Protein AF-A0A9E2G7R5-F1 (afdb_monomer)

Secondary structure (DSSP, 8-state):
--------------------EEETTEEE-HHHHHHHHHHHHHHHHHHHHHTS-HHHHHHHHHHHHHHHHHHHHHHHHHHHHHHHHHHHS------HHHHHHHHHHHHHHTTPPPHHHHHHHHHHHHHHHHHHHHHHHHHHHHHHHTSSTTSSPP--HHHHHHHHHHH----HHHHHHHHTHHHHHHHHHHHHHHHHTS-------------PPP----TTTHHHHHHHHHHS---

Radius of gyration: 55.34 Å; Cα contacts (8 Å, |Δi|>4): 81; chains: 1; bounding box: 178×55×115 Å

Solvent-accessible su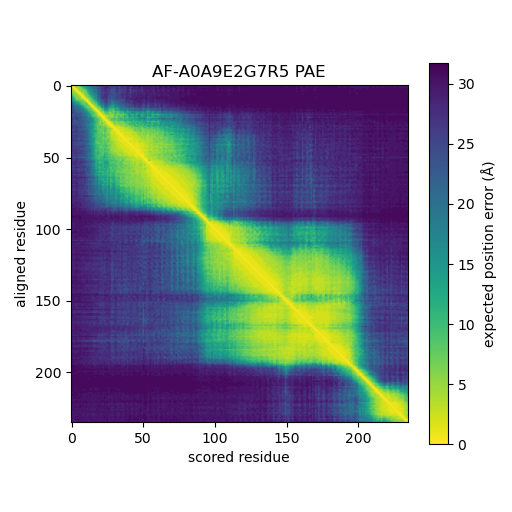rface area (backbone atoms only — not comparable to full-atom values): 14203 Å² total; per-residue (Å²): 135,84,88,77,92,80,89,78,84,80,84,79,88,70,78,68,75,72,72,59,49,69,65,87,93,49,74,35,46,66,69,57,47,51,53,50,51,52,52,51,52,50,50,52,51,50,23,61,76,66,75,43,56,72,86,52,45,64,62,52,48,52,52,49,53,50,52,50,51,57,49,53,52,50,51,49,54,50,50,54,52,49,52,48,53,63,70,68,48,71,96,65,84,65,53,72,67,57,50,51,51,52,50,53,56,50,38,47,75,74,68,46,81,49,71,66,57,51,53,50,50,51,48,52,49,52,52,52,52,49,53,52,49,53,52,49,52,52,38,54,50,46,27,67,76,30,62,30,86,90,66,48,73,62,49,50,58,71,63,36,55,50,46,18,66,76,72,66,46,90,46,69,70,57,31,44,48,65,76,39,39,74,58,50,48,52,44,50,50,51,52,49,52,57,55,64,67,61,58,75,82,64,70,78,80,69,88,60,91,70,69,80,74,81,79,78,83,41,89,87,49,45,64,61,55,50,52,49,65,70,69,52,79,85,126

Foldseek 3Di:
DDDDDDDDDDDDPPPPPQQFDDDDPDTHRPVVVVVVVVVVVVQVVVCVVVVHHPVCPVVVVVVVVVVVVVVVVVVVVVVVVVVCVVVPPPPPDPDPVNVVVVVCVVCVVVVHQDPVNVVVVVVVVVVVVVLVVVLLVVLVVQQVVQVCPLVADHRDSVVLVVQCVVVVPPDSVVSVCVVCVVSRVVSVVVVVVVVVVPDPPPPPPPPDPDDPDPPPDDPVCPVVVVVCVVPDDDD

Mean predicted aligned error: 20.76 Å

Structure (mmCIF, N/CA/C/O backbone):
data_AF-A0A9E2G7R5-F1
#
_entry.id   AF-A0A9E2G7R5-F1
#
loop_
_atom_site.group_PDB
_atom_site.id
_atom_site.type_symbol
_atom_site.label_atom_id
_atom_site.label_alt_id
_atom_site.label_comp_id
_atom_site.label_asym_id
_atom_site.label_entity_id
_atom_site.label_seq_id
_atom_site.pdbx_PDB_ins_code
_atom_site.Cartn_x
_atom_site.Cartn_y
_atom_site.Cartn_z
_atom_site.occupancy
_atom_site.B_iso_or_equiv
_atom_site.auth_seq_id
_atom_site.auth_comp_id
_atom_site.auth_asym_id
_atom_site.auth_atom_id
_atom_site.pdbx_PDB_model_num
ATOM 1 N N . MET A 1 1 ? -107.169 24.111 44.464 1.00 43.56 1 MET A N 1
ATOM 2 C CA . MET A 1 1 ? -105.716 24.139 44.197 1.00 43.56 1 MET A CA 1
ATOM 3 C C . MET A 1 1 ? -105.364 22.760 43.692 1.00 43.56 1 MET A C 1
ATOM 5 O O . MET A 1 1 ? -105.825 21.793 44.272 1.00 43.56 1 MET A O 1
ATOM 9 N N . THR A 1 2 ? -104.762 22.735 42.517 1.00 39.78 2 THR A N 1
ATOM 10 C CA . THR A 1 2 ? -104.920 21.764 41.428 1.00 39.78 2 THR A CA 1
ATOM 11 C C . THR A 1 2 ? -104.176 20.444 41.619 1.00 39.78 2 THR A C 1
ATOM 13 O O . THR A 1 2 ? -102.952 20.444 41.713 1.00 39.78 2 THR A O 1
ATOM 16 N N . ASP A 1 3 ? -104.934 19.346 41.557 1.00 51.47 3 ASP A N 1
ATOM 17 C CA . ASP A 1 3 ? -104.501 18.061 41.001 1.00 51.47 3 ASP A CA 1
ATOM 18 C C . ASP A 1 3 ? -104.162 18.241 39.511 1.00 51.47 3 ASP A C 1
ATOM 20 O O . ASP A 1 3 ? -104.968 18.803 38.765 1.00 51.47 3 ASP A O 1
ATOM 24 N N . PHE A 1 4 ? -102.989 17.778 39.070 1.00 52.94 4 PHE A N 1
ATOM 25 C CA . PHE A 1 4 ? -102.642 17.671 37.647 1.00 52.94 4 PHE A CA 1
ATOM 26 C C . PHE A 1 4 ? -101.613 16.551 37.442 1.00 52.94 4 PHE A C 1
ATOM 28 O O . PHE A 1 4 ? -100.403 16.766 37.411 1.00 52.94 4 PHE A O 1
ATOM 35 N N . PHE A 1 5 ? -102.127 15.326 37.380 1.00 59.44 5 PHE A N 1
ATOM 36 C CA . PHE A 1 5 ? -101.463 14.196 36.740 1.00 59.44 5 PHE A CA 1
ATOM 37 C C . PHE A 1 5 ? -101.425 14.439 35.223 1.00 59.44 5 PHE A C 1
ATOM 39 O O . PHE A 1 5 ? -102.484 14.590 34.625 1.00 59.44 5 PHE A O 1
ATOM 46 N N . GLU A 1 6 ? -100.236 14.425 34.624 1.00 48.19 6 GLU A N 1
ATOM 47 C CA . GLU A 1 6 ? -99.976 14.118 33.203 1.00 48.19 6 GLU A CA 1
ATOM 48 C C . GLU A 1 6 ? -98.465 13.834 33.095 1.00 48.19 6 GLU A C 1
ATOM 50 O O . GLU A 1 6 ? -97.631 14.724 33.228 1.00 48.19 6 GLU A O 1
ATOM 55 N N . ASP A 1 7 ? -98.057 12.583 33.290 1.00 50.22 7 ASP A N 1
ATOM 56 C CA . ASP A 1 7 ? -97.838 11.591 32.230 1.00 50.22 7 ASP A CA 1
ATOM 57 C C . ASP A 1 7 ? -96.629 11.914 31.333 1.00 50.22 7 ASP A C 1
ATOM 59 O O . ASP A 1 7 ? -96.692 12.756 30.437 1.00 50.22 7 ASP A O 1
ATOM 63 N N . LYS A 1 8 ? -95.514 11.223 31.609 1.00 41.34 8 LYS A N 1
ATOM 64 C CA . LYS A 1 8 ? -94.565 10.720 30.605 1.00 41.34 8 LYS A CA 1
ATOM 65 C C . LYS A 1 8 ? -93.472 9.884 31.269 1.00 41.34 8 LYS A C 1
ATOM 67 O O . LYS A 1 8 ? -92.396 10.369 31.607 1.00 41.34 8 LYS A O 1
ATOM 72 N N . THR A 1 9 ? -93.732 8.590 31.385 1.00 50.72 9 THR A N 1
ATOM 73 C CA . THR A 1 9 ? -92.718 7.610 30.977 1.00 50.72 9 THR A CA 1
ATOM 74 C C . THR A 1 9 ? -92.644 7.611 29.449 1.00 50.72 9 THR A C 1
ATOM 76 O O . THR A 1 9 ? -93.678 7.636 28.782 1.00 50.72 9 THR A O 1
ATOM 79 N N . PRO A 1 10 ? -91.432 7.635 28.892 1.00 44.09 10 PRO A N 1
ATOM 80 C CA . PRO A 1 10 ? -91.019 6.537 28.025 1.00 44.09 10 PRO A CA 1
ATOM 81 C C . PRO A 1 10 ? -89.669 6.015 28.536 1.00 44.09 10 PRO A C 1
ATOM 83 O O . PRO A 1 10 ? -88.762 6.784 28.829 1.00 44.09 10 PRO A O 1
ATOM 86 N N . GLU A 1 11 ? -89.625 4.755 28.950 1.00 40.47 11 GLU A N 1
ATOM 87 C CA . GLU A 1 11 ? -89.215 3.624 28.105 1.00 40.47 11 GLU A CA 1
ATOM 88 C C . GLU A 1 11 ? -87.693 3.482 28.004 1.00 40.47 11 GLU A C 1
ATOM 90 O O . GLU A 1 11 ? -86.970 4.413 27.670 1.00 40.47 11 GLU A O 1
ATOM 95 N N . SER A 1 12 ? -87.276 2.235 28.220 1.00 38.41 12 SER A N 1
ATOM 96 C CA . SER A 1 12 ? -85.991 1.655 27.843 1.00 38.41 12 SER A CA 1
ATOM 97 C C . SER A 1 12 ? -84.778 2.023 28.701 1.00 38.41 12 SER A C 1
ATOM 99 O O . SER A 1 12 ? -83.816 2.645 28.257 1.00 38.41 12 SER A O 1
ATOM 101 N N . THR A 1 13 ? -84.770 1.507 29.932 1.00 35.88 13 THR A N 1
ATOM 102 C CA . THR A 1 13 ? -83.533 0.948 30.491 1.00 35.88 13 THR A CA 1
ATOM 103 C C . THR A 1 13 ? -83.383 -0.451 29.893 1.00 35.88 13 THR A C 1
ATOM 105 O O . THR A 1 13 ? -83.675 -1.455 30.537 1.00 35.88 13 THR A O 1
ATOM 108 N N . GLU A 1 14 ? -83.027 -0.526 28.612 1.00 39.31 14 GLU A N 1
ATOM 109 C CA . GLU A 1 14 ? -82.384 -1.726 28.092 1.00 39.31 14 GLU A CA 1
ATOM 110 C C . GLU A 1 14 ? -81.065 -1.856 28.862 1.00 39.31 14 GLU A C 1
ATOM 112 O O . GLU A 1 14 ? -80.077 -1.177 28.579 1.00 39.31 14 GLU A O 1
ATOM 117 N N . GLU A 1 15 ? -81.069 -2.701 29.895 1.00 43.53 15 GLU A N 1
ATOM 118 C CA . GLU A 1 15 ? -79.893 -3.491 30.235 1.00 43.53 15 GLU A CA 1
ATOM 119 C C . GLU A 1 15 ? -79.523 -4.223 28.946 1.00 43.53 15 GLU A C 1
ATOM 121 O O . GLU A 1 15 ? -80.050 -5.290 28.639 1.00 43.53 15 GLU A O 1
ATOM 126 N N . ALA A 1 16 ? -78.703 -3.573 28.122 1.00 43.00 16 ALA A N 1
ATOM 127 C CA . ALA A 1 16 ? -78.054 -4.218 27.008 1.00 43.00 16 ALA A CA 1
ATOM 128 C C . ALA A 1 16 ? -77.231 -5.339 27.636 1.00 43.00 16 ALA A C 1
ATOM 130 O O . ALA A 1 16 ? -76.183 -5.080 28.231 1.00 43.00 16 ALA A O 1
ATOM 131 N N . GLU A 1 17 ? -77.761 -6.563 27.582 1.00 50.16 17 GLU A N 1
ATOM 132 C CA . GLU A 1 17 ? -76.986 -7.777 27.767 1.00 50.16 17 GLU A CA 1
ATOM 133 C C . GLU A 1 17 ? -75.759 -7.597 26.892 1.00 50.16 17 GLU A C 1
ATOM 135 O O . GLU A 1 17 ? -75.843 -7.553 25.664 1.00 50.16 17 GLU A O 1
ATOM 140 N N . VAL A 1 18 ? -74.633 -7.329 27.542 1.00 53.91 18 VAL A N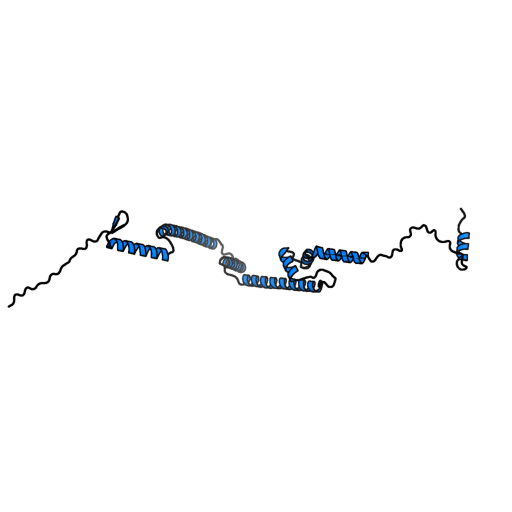 1
ATOM 141 C CA . VAL A 1 18 ? -73.412 -7.029 26.831 1.00 53.91 18 VAL A CA 1
ATOM 142 C C . VAL A 1 18 ? -73.006 -8.350 26.189 1.00 53.91 18 VAL A C 1
ATOM 144 O O . VAL A 1 18 ? -72.525 -9.251 26.871 1.00 53.91 18 VAL A O 1
ATOM 147 N N . GLU A 1 19 ? -73.337 -8.513 24.905 1.00 56.16 19 GLU A N 1
ATOM 148 C CA . GLU A 1 19 ? -73.131 -9.760 24.177 1.00 56.16 19 GLU A CA 1
ATOM 149 C C . GLU A 1 19 ? -71.652 -10.136 24.275 1.00 56.16 19 GLU A C 1
ATOM 151 O O . GLU A 1 19 ? -70.777 -9.472 23.714 1.00 56.16 19 GLU A O 1
ATOM 156 N N . LYS A 1 20 ? -71.373 -11.192 25.044 1.00 58.81 20 LYS A N 1
ATOM 157 C CA . LYS A 1 20 ? -70.025 -11.712 25.240 1.00 58.81 20 LYS A CA 1
ATOM 158 C C . LYS A 1 20 ? -69.473 -12.158 23.903 1.00 58.81 20 LYS A C 1
ATOM 160 O O . LYS A 1 20 ? -70.010 -13.052 23.246 1.00 58.81 20 LYS A O 1
ATOM 165 N N . ILE A 1 21 ? -68.381 -11.529 23.496 1.00 64.44 21 ILE A N 1
ATOM 166 C CA . ILE A 1 21 ? -67.755 -11.803 22.212 1.00 64.44 21 ILE A CA 1
ATOM 167 C C . ILE A 1 21 ? -66.777 -12.952 22.435 1.00 64.44 21 ILE A C 1
ATOM 169 O O . ILE A 1 21 ? -65.807 -12.837 23.185 1.00 64.44 21 ILE A O 1
ATOM 173 N N . LYS A 1 22 ? -67.039 -14.086 21.785 1.00 68.88 22 LYS A N 1
ATOM 174 C CA . LYS A 1 22 ? -66.205 -15.283 21.904 1.00 68.88 22 LYS A CA 1
ATOM 175 C C . LYS A 1 22 ? -65.024 -15.198 20.941 1.00 68.88 22 LYS A C 1
ATOM 177 O O . LYS A 1 22 ? -65.211 -15.235 19.724 1.00 68.88 22 LYS A O 1
ATOM 182 N N . ILE A 1 23 ? -63.808 -15.087 21.475 1.00 61.44 23 ILE A N 1
ATOM 183 C CA . ILE A 1 23 ? -62.569 -15.114 20.686 1.00 61.44 23 ILE A CA 1
ATOM 184 C C . ILE A 1 23 ? -61.762 -16.339 21.113 1.00 61.44 23 ILE A C 1
ATOM 186 O O . ILE A 1 23 ? -61.097 -16.336 22.144 1.00 61.44 23 ILE A O 1
ATOM 190 N N . GLY A 1 24 ? -61.815 -17.401 20.305 1.00 73.62 24 GLY A N 1
ATOM 191 C CA . GLY A 1 24 ? -61.191 -18.685 20.638 1.00 73.62 24 GLY A CA 1
ATOM 192 C C . GLY A 1 24 ? -62.054 -19.509 21.599 1.00 73.62 24 GLY A C 1
ATOM 193 O O . GLY A 1 24 ? -63.211 -19.788 21.287 1.00 73.62 24 GLY A O 1
ATOM 194 N N . GLU A 1 25 ? -61.491 -19.916 22.741 1.00 70.94 25 GLU A N 1
ATOM 195 C CA . GLU A 1 25 ? -62.192 -20.697 23.780 1.00 70.94 25 GLU A CA 1
ATOM 196 C C . GLU A 1 25 ? -62.746 -19.835 24.931 1.00 70.94 25 GLU A C 1
ATOM 198 O O . GLU A 1 25 ? -63.604 -20.306 25.677 1.00 70.94 25 GLU A O 1
ATOM 203 N N . GLU A 1 26 ? -62.320 -18.573 25.046 1.00 68.50 26 GLU A N 1
ATOM 204 C CA . GLU A 1 26 ? -62.713 -17.662 26.127 1.00 68.50 26 GLU A CA 1
ATOM 205 C C . GLU A 1 26 ? -63.753 -16.628 25.655 1.00 68.50 26 GLU A C 1
ATOM 207 O O . GLU A 1 26 ? -63.736 -16.141 24.518 1.00 68.50 26 GLU A O 1
ATOM 212 N N . GLU A 1 27 ? -64.704 -16.330 26.540 1.00 74.25 27 GLU A N 1
ATOM 213 C CA . GLU A 1 27 ? -65.770 -15.347 26.335 1.00 74.25 27 GLU A CA 1
ATOM 214 C C . GLU A 1 27 ? -65.377 -14.053 27.046 1.00 74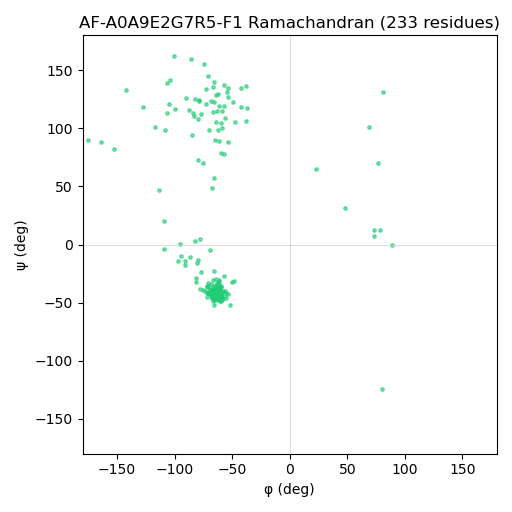.25 27 GLU A C 1
ATOM 216 O O . GLU A 1 27 ? -65.235 -14.049 28.267 1.00 74.25 27 GLU A O 1
ATOM 221 N N . PHE A 1 28 ? -65.192 -12.973 26.282 1.00 73.75 28 PHE A N 1
ATOM 222 C CA . PHE A 1 28 ? -64.793 -11.671 26.815 1.00 73.75 28 PHE A CA 1
ATOM 223 C C . PHE A 1 28 ? -65.963 -10.696 26.787 1.00 73.75 28 PHE A C 1
ATOM 225 O O . PHE A 1 28 ? -66.687 -10.606 25.787 1.00 73.75 28 PHE A O 1
ATOM 232 N N . ASP A 1 29 ? -66.093 -9.906 27.850 1.00 82.00 29 ASP A N 1
ATOM 233 C CA . ASP A 1 29 ? -66.946 -8.725 27.809 1.00 82.00 29 ASP A CA 1
ATOM 234 C C . ASP A 1 29 ? -66.289 -7.644 26.914 1.00 82.00 29 ASP A C 1
ATOM 236 O O . ASP A 1 29 ? -65.062 -7.497 26.898 1.00 82.00 29 ASP A O 1
ATOM 240 N N . PRO A 1 30 ? -67.062 -6.848 26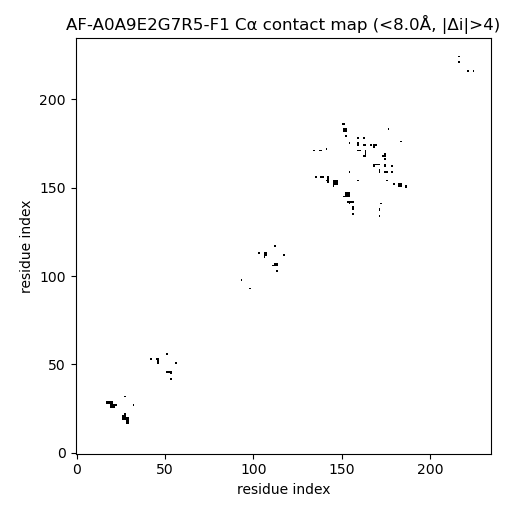.157 1.00 76.50 30 PRO A N 1
ATOM 241 C CA . PRO A 1 30 ? -66.568 -5.754 25.315 1.00 76.50 30 PRO A CA 1
ATOM 242 C C . PRO A 1 30 ? -65.628 -4.763 26.010 1.00 76.50 30 PRO A C 1
ATOM 244 O O . PRO A 1 30 ? -64.705 -4.249 25.371 1.00 76.50 30 PRO A O 1
ATOM 247 N N . GLU A 1 31 ? -65.806 -4.517 27.311 1.00 74.56 31 GLU A N 1
ATOM 248 C CA . GLU A 1 31 ? -64.873 -3.697 28.090 1.00 74.56 31 GLU A CA 1
ATOM 249 C C . GLU A 1 31 ? -63.508 -4.382 28.255 1.00 74.56 31 GLU A C 1
ATOM 251 O O . GLU A 1 31 ? -62.471 -3.760 28.002 1.00 74.56 31 GLU A O 1
ATOM 256 N N . GLU A 1 32 ? -63.482 -5.675 28.581 1.00 74.75 32 GLU A N 1
ATOM 257 C CA . GLU A 1 32 ? -62.247 -6.462 28.683 1.00 74.75 32 GLU A CA 1
ATOM 258 C C . GLU A 1 32 ? -61.551 -6.580 27.324 1.00 74.75 32 GLU A C 1
ATOM 260 O O . GLU A 1 32 ? -60.329 -6.420 27.224 1.00 74.75 32 GLU A O 1
ATOM 265 N N . LEU A 1 33 ? -62.335 -6.751 26.258 1.00 76.75 33 LEU A N 1
ATOM 266 C CA . LEU A 1 33 ? -61.842 -6.793 24.888 1.00 76.75 33 LEU A CA 1
ATOM 267 C C . LEU A 1 33 ? -61.160 -5.478 24.492 1.00 76.75 33 LEU A C 1
ATOM 269 O O . LEU A 1 33 ? -60.065 -5.477 23.922 1.00 76.75 33 LEU A O 1
ATOM 273 N N . SER A 1 34 ? -61.775 -4.344 24.837 1.00 78.88 34 SER A N 1
ATOM 274 C CA . SER A 1 34 ? -61.201 -3.019 24.592 1.00 78.88 34 SER A CA 1
ATOM 275 C C . SER A 1 34 ? -59.872 -2.831 25.338 1.00 78.88 34 SER A C 1
ATOM 277 O O . SER A 1 34 ? -58.901 -2.328 24.762 1.00 78.88 34 SER A O 1
ATOM 279 N N . GLY A 1 35 ? -59.785 -3.330 26.576 1.00 80.88 35 GLY A N 1
ATOM 280 C CA . GLY A 1 35 ? -58.571 -3.315 27.387 1.00 80.88 35 GLY A CA 1
ATOM 281 C C . GLY A 1 35 ? -57.450 -4.179 26.805 1.00 80.88 35 GLY A C 1
ATOM 282 O O . GLY A 1 35 ? -56.291 -3.756 26.784 1.00 80.88 35 GLY A O 1
ATOM 283 N N . ILE A 1 36 ? -57.776 -5.363 26.283 1.00 82.88 36 ILE A N 1
ATOM 284 C CA . ILE A 1 36 ? -56.816 -6.259 25.622 1.00 82.88 36 ILE A CA 1
ATOM 285 C C . ILE A 1 36 ? -56.305 -5.634 24.320 1.00 82.88 36 ILE A C 1
ATOM 287 O O . ILE A 1 36 ? -55.096 -5.614 24.079 1.00 82.88 36 ILE A O 1
ATOM 291 N N . ILE A 1 37 ? -57.192 -5.052 23.509 1.00 81.50 37 ILE A N 1
ATOM 292 C CA . ILE A 1 37 ? -56.813 -4.373 22.263 1.00 81.50 37 ILE A CA 1
ATOM 293 C C . ILE A 1 37 ? -55.913 -3.166 22.555 1.00 81.50 37 ILE A C 1
ATOM 295 O O . ILE A 1 37 ? -54.908 -2.973 21.867 1.00 81.50 37 ILE A O 1
ATOM 299 N N . ALA A 1 38 ? -56.221 -2.372 23.585 1.00 83.62 38 ALA A N 1
ATOM 300 C CA . ALA A 1 38 ? -55.389 -1.241 23.994 1.00 83.62 38 ALA A CA 1
ATOM 301 C C . ALA A 1 38 ? -53.980 -1.689 24.423 1.00 83.62 38 ALA A C 1
ATOM 303 O O . ALA A 1 38 ? -52.985 -1.121 23.966 1.00 83.62 38 ALA A O 1
ATOM 304 N N . LYS A 1 39 ? -53.878 -2.756 25.229 1.00 85.38 39 LYS A N 1
ATOM 305 C CA . LYS A 1 39 ? -52.589 -3.343 25.638 1.00 85.38 39 LYS A CA 1
ATOM 306 C C . LYS A 1 39 ? -51.818 -3.937 24.455 1.00 85.38 39 LYS A C 1
ATOM 308 O O . LYS A 1 39 ? -50.607 -3.754 24.377 1.00 85.38 39 LYS A O 1
ATOM 313 N N . GLY A 1 40 ? -52.503 -4.583 23.511 1.00 85.31 40 GLY A N 1
ATOM 314 C CA . GLY A 1 40 ? -51.897 -5.121 22.290 1.00 85.31 40 GLY A CA 1
ATOM 315 C C . GLY A 1 40 ? -51.357 -4.032 21.358 1.00 85.31 40 GLY A C 1
ATOM 316 O O . GLY A 1 40 ? -50.256 -4.164 20.825 1.00 85.31 40 GLY A O 1
ATOM 317 N N . ARG A 1 41 ? -52.081 -2.912 21.206 1.00 85.25 41 ARG A N 1
ATOM 318 C CA . ARG A 1 41 ? -51.593 -1.735 20.464 1.00 85.25 41 ARG A CA 1
ATOM 319 C C . ARG A 1 41 ? -50.366 -1.124 21.130 1.00 85.25 41 ARG A C 1
ATOM 321 O O . ARG A 1 41 ? -49.383 -0.864 20.446 1.00 85.25 41 ARG A O 1
ATOM 328 N N . TRP A 1 42 ? -50.399 -0.963 22.451 1.00 85.56 42 TRP A N 1
ATOM 329 C CA . TRP A 1 42 ? -49.257 -0.458 23.209 1.00 85.56 42 TRP A CA 1
ATOM 330 C C . TRP A 1 42 ? -48.029 -1.371 23.081 1.00 85.56 42 TRP A C 1
ATOM 332 O O . TRP A 1 42 ? -46.934 -0.883 22.811 1.00 85.56 42 TRP A O 1
ATOM 342 N N . ALA A 1 43 ? -48.207 -2.692 23.188 1.00 82.62 43 ALA A N 1
ATOM 343 C CA . ALA A 1 43 ? -47.126 -3.655 22.993 1.00 82.62 43 ALA A CA 1
ATOM 344 C C . ALA A 1 43 ? -46.516 -3.542 21.584 1.00 82.62 43 ALA A C 1
ATOM 346 O O . ALA A 1 43 ? -45.302 -3.403 21.461 1.00 82.62 43 ALA A O 1
ATOM 347 N N . ASN A 1 44 ? -47.344 -3.487 20.534 1.00 83.00 44 ASN A N 1
ATOM 348 C CA . ASN A 1 44 ? -46.872 -3.300 19.157 1.00 83.00 44 ASN A CA 1
ATOM 349 C C . ASN A 1 44 ? -46.142 -1.964 18.952 1.00 83.00 44 ASN A C 1
ATOM 351 O O . ASN A 1 44 ? -45.127 -1.913 18.255 1.00 83.00 44 ASN A O 1
ATOM 355 N N . GLU A 1 45 ? -46.623 -0.873 19.554 1.00 85.06 45 GLU A N 1
ATOM 356 C CA . GLU A 1 45 ? -45.939 0.422 19.496 1.00 85.06 45 GLU A CA 1
ATOM 357 C C . GLU A 1 45 ? -44.562 0.375 20.166 1.00 85.06 45 GLU A C 1
ATOM 359 O O . GLU A 1 45 ? -43.600 0.930 19.631 1.00 85.06 45 GLU A O 1
ATOM 364 N N . VAL A 1 46 ? -44.449 -0.287 21.320 1.00 84.06 46 VAL A N 1
ATOM 365 C CA . VAL A 1 46 ? -43.178 -0.451 22.039 1.00 84.06 46 VAL A CA 1
ATOM 366 C C . VAL A 1 46 ? -42.216 -1.339 21.248 1.00 84.06 46 VAL A C 1
ATOM 368 O O . VAL A 1 46 ? -41.055 -0.962 21.085 1.00 84.06 46 VAL A O 1
ATOM 371 N N . GLU A 1 47 ? -42.692 -2.455 20.689 1.00 84.56 47 GLU A N 1
ATOM 372 C CA . GLU A 1 47 ? -41.885 -3.334 19.833 1.00 84.56 47 GLU A CA 1
ATOM 373 C C . GLU A 1 47 ? -41.371 -2.605 18.588 1.00 84.56 47 GLU A C 1
ATOM 375 O O . GLU A 1 47 ? -40.203 -2.746 18.224 1.00 84.56 47 GLU A O 1
ATOM 380 N N . THR A 1 48 ? -42.214 -1.774 17.967 1.00 84.25 48 THR A N 1
ATOM 381 C CA . THR A 1 48 ? -41.842 -0.986 16.784 1.00 84.25 48 THR A CA 1
ATOM 382 C C . THR A 1 48 ? -40.816 0.092 17.137 1.00 84.25 48 THR A C 1
ATOM 384 O O . THR A 1 48 ? -39.828 0.258 16.425 1.00 84.25 48 THR A O 1
ATOM 387 N N . LYS A 1 49 ? -41.001 0.806 18.257 1.00 88.06 49 LYS A N 1
ATOM 388 C CA . LYS A 1 49 ? -40.067 1.852 18.713 1.00 88.06 49 LYS A CA 1
ATOM 389 C C . LYS A 1 49 ? -38.707 1.289 19.124 1.00 88.06 49 LYS A C 1
ATOM 391 O O . LYS A 1 49 ? -37.693 1.927 18.862 1.00 88.06 49 LYS A O 1
ATOM 396 N N . GLN A 1 50 ? -38.676 0.123 19.770 1.00 80.94 50 GLN A N 1
ATOM 397 C CA . GLN A 1 50 ? -37.434 -0.509 20.237 1.00 80.94 50 GLN A CA 1
ATOM 398 C C . GLN A 1 50 ? -36.857 -1.542 19.261 1.00 80.94 50 GLN A C 1
ATOM 400 O O . GLN A 1 50 ? -35.823 -2.149 19.547 1.00 80.94 50 GLN A O 1
ATOM 405 N N . ASN A 1 51 ? -37.513 -1.752 18.116 1.00 85.00 51 ASN A N 1
ATOM 406 C CA . ASN A 1 51 ? -37.139 -2.719 17.084 1.00 85.00 51 ASN A CA 1
ATOM 407 C C . ASN A 1 51 ? -36.827 -4.127 17.642 1.00 85.00 51 ASN A C 1
ATOM 409 O O . ASN A 1 51 ? -35.966 -4.845 17.134 1.00 85.00 51 ASN A O 1
ATOM 413 N N . THR A 1 52 ? -37.492 -4.506 18.735 1.00 83.88 52 THR A N 1
ATOM 414 C CA . THR A 1 52 ? -37.249 -5.749 19.475 1.00 83.88 52 THR A CA 1
ATOM 415 C C . THR A 1 52 ? -38.584 -6.303 19.945 1.00 83.88 52 THR A C 1
ATOM 417 O O . THR A 1 52 ? -39.394 -5.568 20.501 1.00 83.88 52 THR A O 1
ATOM 420 N N . LYS A 1 53 ? -38.812 -7.604 19.734 1.00 85.44 53 LYS A N 1
ATOM 421 C CA . LYS A 1 53 ? -40.024 -8.281 20.220 1.00 85.44 53 LYS A CA 1
ATOM 422 C C . LYS A 1 53 ? -40.042 -8.300 21.748 1.00 85.44 53 LYS A C 1
ATOM 424 O O . LYS A 1 53 ? -39.009 -8.588 22.352 1.00 85.44 53 LYS A O 1
ATOM 429 N N . LEU A 1 54 ? -41.201 -8.079 22.359 1.00 82.62 54 LEU A N 1
ATOM 430 C CA . LEU A 1 54 ? -41.368 -7.988 23.810 1.00 82.62 54 LEU A CA 1
ATOM 431 C C . LEU A 1 54 ? -40.938 -9.289 24.508 1.00 82.62 54 LEU A C 1
ATOM 433 O O . LEU A 1 54 ? -40.268 -9.255 25.535 1.00 82.62 54 LEU A O 1
ATOM 437 N N . ASP A 1 55 ? -41.211 -10.433 23.878 1.00 83.94 55 ASP A N 1
ATOM 438 C CA . ASP A 1 55 ? -40.765 -11.765 24.319 1.00 83.94 55 ASP A CA 1
ATOM 439 C C . ASP A 1 55 ? -39.225 -11.906 24.356 1.00 83.94 55 ASP A C 1
ATOM 441 O O . ASP A 1 55 ? -38.648 -12.591 25.198 1.00 83.94 55 ASP A O 1
ATOM 445 N N . LYS A 1 56 ? -38.515 -11.182 23.483 1.00 85.88 56 LYS A N 1
ATOM 446 C CA . LYS A 1 56 ? -37.044 -11.177 23.432 1.00 85.88 56 LYS A CA 1
ATOM 447 C C . LYS A 1 56 ? -36.406 -10.156 24.374 1.00 85.88 56 LYS A C 1
ATOM 449 O O . LYS A 1 56 ? -35.193 -10.214 24.575 1.00 85.88 56 LYS A O 1
ATOM 454 N N . LEU A 1 57 ? -37.189 -9.255 24.968 1.00 84.25 57 LEU A N 1
ATOM 455 C CA . LEU A 1 57 ? -36.683 -8.173 25.810 1.00 84.25 57 LEU A CA 1
ATOM 456 C C . LEU A 1 57 ? -35.964 -8.708 27.056 1.00 84.25 57 LEU A C 1
ATOM 458 O O . LEU A 1 57 ? -34.850 -8.287 27.349 1.00 84.25 57 LEU A O 1
ATOM 462 N N . MET A 1 58 ? -36.565 -9.669 27.763 1.00 86.00 58 MET A N 1
ATOM 463 C CA . MET A 1 58 ? -36.000 -10.213 29.006 1.00 86.00 58 MET A CA 1
ATOM 464 C C . MET A 1 58 ? -34.699 -11.016 28.786 1.00 86.00 58 MET A C 1
ATOM 466 O O . MET A 1 58 ? -33.731 -10.798 29.527 1.00 86.00 58 MET A O 1
ATOM 470 N N . PRO A 1 59 ? -34.600 -11.896 27.767 1.00 89.19 59 PRO A N 1
ATOM 471 C CA . PRO A 1 59 ? -33.336 -12.544 27.420 1.00 89.19 59 PRO A CA 1
ATOM 472 C C . PRO A 1 59 ? -32.234 -11.563 27.005 1.00 89.19 59 PRO A C 1
ATOM 474 O O . PRO A 1 59 ? -31.091 -11.710 27.440 1.00 89.19 59 PRO A O 1
ATOM 477 N N . GLU A 1 60 ? -32.549 -10.561 26.180 1.00 84.38 60 GLU A N 1
ATOM 478 C CA . GLU A 1 60 ? -31.561 -9.571 25.731 1.00 84.38 60 GLU A CA 1
ATOM 479 C C . GLU A 1 60 ? -31.115 -8.648 26.870 1.00 84.38 60 GLU A C 1
ATOM 481 O O . GLU A 1 60 ? -29.920 -8.387 27.003 1.00 84.38 60 GLU A O 1
ATOM 486 N N . TYR A 1 61 ? -32.032 -8.244 27.754 1.00 87.81 61 TYR A N 1
ATOM 487 C CA . TYR A 1 61 ? -31.699 -7.502 28.969 1.00 87.81 61 TYR A CA 1
ATOM 488 C C . TYR A 1 61 ? -30.719 -8.289 29.844 1.00 87.81 61 TYR A C 1
ATOM 490 O O . TYR A 1 61 ? -29.677 -7.770 30.228 1.00 87.81 61 TYR A O 1
ATOM 498 N N . THR A 1 62 ? -30.988 -9.578 30.067 1.00 89.62 62 THR A N 1
ATOM 499 C CA . THR A 1 62 ? -30.107 -10.451 30.858 1.00 89.62 62 THR A CA 1
ATOM 500 C C . THR A 1 62 ? -28.708 -10.565 30.242 1.00 89.62 62 THR A C 1
ATOM 502 O O . THR A 1 62 ? -27.704 -10.436 30.946 1.00 89.62 62 THR A O 1
ATOM 505 N N . LYS A 1 63 ? -28.613 -10.750 28.915 1.00 91.00 63 LYS A N 1
ATOM 506 C CA . LYS A 1 63 ? -27.325 -10.764 28.197 1.00 91.00 63 LYS A CA 1
ATOM 507 C C . LYS A 1 63 ? -26.596 -9.429 28.312 1.00 91.00 63 LYS A C 1
ATOM 509 O O . LYS A 1 63 ? -25.379 -9.420 28.487 1.00 91.00 63 LYS A O 1
ATOM 514 N N . ALA A 1 64 ? -27.316 -8.315 28.196 1.00 87.50 64 ALA A N 1
ATOM 515 C CA . ALA A 1 64 ? -26.749 -6.980 28.329 1.00 87.50 64 ALA A CA 1
ATOM 516 C C . ALA A 1 64 ? -26.195 -6.759 29.741 1.00 87.50 64 ALA A C 1
ATOM 518 O O . ALA A 1 64 ? -25.051 -6.337 29.872 1.00 87.50 64 ALA A O 1
ATOM 519 N N . THR A 1 65 ? -26.941 -7.130 30.785 1.00 90.69 65 THR A N 1
ATOM 520 C CA . THR A 1 65 ? -26.478 -7.059 32.177 1.00 90.69 65 THR A CA 1
ATOM 521 C C . THR A 1 65 ? -25.237 -7.917 32.412 1.00 90.69 65 THR A C 1
ATOM 523 O O . THR A 1 65 ? -24.309 -7.461 33.074 1.00 90.69 65 THR A O 1
ATOM 526 N N . GLN A 1 66 ? -25.178 -9.133 31.857 1.00 90.19 66 GLN A N 1
ATOM 527 C CA . GLN A 1 66 ? -23.994 -9.985 31.992 1.00 90.19 66 GLN A CA 1
ATOM 528 C C . GLN A 1 66 ? -22.776 -9.372 31.295 1.00 90.19 66 GLN A C 1
ATOM 530 O O . GLN A 1 66 ? -21.718 -9.271 31.903 1.00 90.19 66 GLN A O 1
ATOM 535 N N . ARG A 1 67 ? -22.938 -8.877 30.060 1.00 90.25 67 ARG A N 1
ATOM 536 C CA . ARG A 1 67 ? -21.864 -8.163 29.352 1.00 90.25 67 ARG A CA 1
ATOM 537 C C . ARG A 1 67 ? -21.379 -6.955 30.143 1.00 90.25 67 ARG A C 1
ATOM 539 O O . ARG A 1 67 ? -20.183 -6.705 30.175 1.00 90.25 67 ARG A O 1
ATOM 546 N N . LEU A 1 68 ? -22.296 -6.215 30.765 1.00 89.81 68 LEU A N 1
ATOM 547 C CA . LEU A 1 68 ? -21.973 -5.027 31.550 1.00 89.81 68 LEU A CA 1
ATOM 548 C C . LEU A 1 68 ? -21.121 -5.397 32.772 1.00 89.81 68 LEU A C 1
ATOM 550 O O . LEU A 1 68 ? -20.068 -4.801 32.960 1.00 89.81 68 LEU A O 1
ATOM 554 N N . LYS A 1 69 ? -21.484 -6.462 33.499 1.00 94.06 69 LYS A N 1
ATOM 555 C CA . LYS A 1 69 ? -20.647 -7.016 34.578 1.00 94.06 69 LYS A CA 1
ATOM 556 C C . LYS A 1 69 ? -19.272 -7.468 34.083 1.00 94.06 69 LYS A C 1
ATOM 558 O O . LYS A 1 69 ? -18.269 -7.152 34.712 1.00 94.06 69 LYS A O 1
ATOM 563 N N . ASP A 1 70 ? -19.213 -8.161 32.945 1.00 92.81 70 ASP A N 1
ATOM 564 C CA . ASP A 1 70 ? -17.943 -8.611 32.365 1.00 92.81 70 ASP A CA 1
ATOM 565 C C . ASP A 1 70 ? -17.047 -7.416 31.963 1.00 92.81 70 ASP A C 1
ATOM 567 O O . ASP A 1 70 ? -15.819 -7.503 32.030 1.00 92.81 70 ASP A O 1
ATOM 571 N N . TYR A 1 71 ? -17.638 -6.299 31.519 1.00 91.19 71 TYR A N 1
ATOM 572 C CA . TYR A 1 71 ? -16.909 -5.061 31.223 1.00 91.19 71 TYR A CA 1
ATOM 573 C C . TYR A 1 71 ? -16.427 -4.358 32.493 1.00 91.19 71 TYR A C 1
ATOM 575 O O . TYR A 1 71 ? -15.260 -3.978 32.540 1.00 91.19 71 TYR A O 1
ATOM 583 N N . GLU A 1 72 ? -17.273 -4.243 33.517 1.00 91.69 72 GLU A N 1
ATOM 584 C CA . GLU A 1 72 ? -16.899 -3.671 34.818 1.00 91.69 72 GLU A CA 1
ATOM 585 C C . GLU A 1 72 ? -15.749 -4.458 35.467 1.00 91.69 72 GLU A C 1
ATOM 587 O O . GLU A 1 72 ? -14.799 -3.871 35.985 1.00 91.69 72 GLU A O 1
ATOM 592 N N . GLU A 1 73 ? -15.777 -5.792 35.393 1.00 93.06 73 GLU A N 1
ATOM 593 C CA . GLU A 1 73 ? -14.698 -6.637 35.911 1.00 93.06 73 GLU A CA 1
ATOM 594 C C . GLU A 1 73 ? -13.394 -6.443 35.123 1.00 93.06 73 GLU A C 1
ATOM 596 O O . GLU A 1 73 ? -12.325 -6.292 35.718 1.00 93.06 73 GLU A O 1
ATOM 601 N N . LYS A 1 74 ? -13.465 -6.367 33.786 1.00 88.31 74 LYS A N 1
ATOM 602 C CA . LYS A 1 74 ? -12.292 -6.070 32.944 1.00 88.31 74 LYS A CA 1
ATOM 603 C C . LYS A 1 74 ? -11.702 -4.699 33.242 1.00 88.31 74 LYS A C 1
ATOM 605 O O . LYS A 1 74 ? -10.480 -4.571 33.289 1.00 88.31 74 LYS A O 1
ATOM 610 N N . GLU A 1 75 ? -12.545 -3.690 33.427 1.00 86.62 75 GLU A N 1
ATOM 611 C CA . GLU A 1 75 ? -12.112 -2.336 33.759 1.00 86.62 75 GLU A CA 1
ATOM 612 C C . GLU A 1 75 ? -11.446 -2.300 35.135 1.00 86.62 75 GLU A C 1
ATOM 614 O O . GLU A 1 75 ? -10.362 -1.739 35.278 1.00 86.62 75 GLU A O 1
ATOM 619 N N . LYS A 1 76 ? -12.019 -2.991 36.126 1.00 90.44 76 LYS A N 1
ATOM 620 C CA . LYS A 1 76 ? -11.426 -3.115 37.459 1.00 90.44 76 LYS A CA 1
ATOM 621 C C . LYS A 1 76 ? -10.056 -3.794 37.418 1.00 90.44 76 LYS A C 1
ATOM 623 O O . LYS A 1 76 ? -9.099 -3.247 37.956 1.00 90.44 76 LYS A O 1
ATOM 628 N N . VAL A 1 77 ? -9.929 -4.932 36.732 1.00 89.69 77 VAL A N 1
ATOM 629 C CA . VAL A 1 77 ? -8.641 -5.632 36.573 1.00 89.69 77 VAL A CA 1
ATOM 630 C C . VAL A 1 77 ? -7.621 -4.756 35.842 1.00 89.69 77 VAL A C 1
ATOM 632 O O . VAL A 1 77 ? -6.439 -4.754 36.187 1.00 89.69 77 VAL A O 1
ATOM 635 N N . TRP A 1 78 ? -8.056 -3.995 34.837 1.00 78.50 78 TRP A N 1
ATOM 636 C CA . TRP A 1 78 ? -7.183 -3.087 34.097 1.00 78.50 78 TRP A CA 1
ATOM 637 C C . TRP A 1 78 ? -6.710 -1.905 34.953 1.00 78.50 78 TRP A C 1
ATOM 639 O O . TRP A 1 78 ? -5.520 -1.588 34.928 1.00 78.50 78 TRP A O 1
ATOM 649 N N . ASN A 1 79 ? -7.601 -1.308 35.748 1.00 82.12 79 ASN A N 1
ATOM 650 C CA . ASN A 1 79 ? -7.275 -0.236 36.690 1.00 82.12 79 ASN A CA 1
ATOM 651 C C . ASN A 1 79 ? -6.337 -0.732 37.798 1.00 82.12 79 ASN A C 1
ATOM 653 O O . ASN A 1 79 ? -5.316 -0.105 38.056 1.00 82.12 79 ASN A O 1
ATOM 657 N N . GLU A 1 80 ? -6.594 -1.905 38.377 1.00 85.94 80 GLU A N 1
ATOM 658 C CA . GLU A 1 80 ? -5.692 -2.514 39.363 1.00 85.94 80 GLU A CA 1
ATOM 659 C C . GLU A 1 80 ? -4.316 -2.843 38.756 1.00 85.94 80 GLU A C 1
ATOM 661 O O . GLU A 1 80 ? -3.285 -2.696 39.413 1.00 85.94 80 GLU A O 1
ATOM 666 N N . ALA A 1 81 ? -4.262 -3.260 37.486 1.00 80.31 81 ALA A N 1
ATOM 667 C CA . ALA A 1 81 ? -3.003 -3.486 36.779 1.00 80.31 81 ALA A CA 1
ATOM 668 C C . ALA A 1 81 ? -2.258 -2.178 36.456 1.00 80.31 81 ALA A C 1
ATOM 670 O O . ALA A 1 81 ? -1.027 -2.170 36.445 1.00 80.31 81 ALA A O 1
ATOM 671 N N . GLN A 1 82 ? -2.976 -1.084 36.184 1.00 75.81 82 GLN A N 1
ATOM 672 C CA . GLN A 1 82 ? -2.411 0.260 36.035 1.00 75.81 82 GLN A CA 1
ATOM 673 C C . GLN A 1 82 ? -1.833 0.752 37.362 1.00 75.81 82 GLN A C 1
ATOM 675 O O . GLN A 1 82 ? -0.660 1.105 37.413 1.00 75.81 82 GLN A O 1
ATOM 680 N N . GLU A 1 83 ? -2.608 0.698 38.445 1.00 75.69 83 GLU A N 1
ATOM 681 C CA . GLU A 1 83 ? -2.168 1.124 39.776 1.00 75.69 83 GLU A CA 1
ATOM 682 C C . GLU A 1 83 ? -0.960 0.319 40.260 1.00 75.69 83 GLU A C 1
ATOM 684 O O . GLU A 1 83 ? 0.016 0.906 40.726 1.00 75.69 83 GLU A O 1
ATOM 689 N N . LYS A 1 84 ? -0.954 -1.008 40.056 1.00 75.06 84 LYS A N 1
ATOM 690 C CA . LYS A 1 84 ? 0.219 -1.841 40.360 1.00 75.06 84 LYS A CA 1
ATOM 691 C C . LYS A 1 84 ? 1.442 -1.416 39.558 1.00 75.06 84 LYS A C 1
ATOM 693 O O . LYS A 1 84 ? 2.492 -1.212 40.154 1.00 75.06 84 LYS A O 1
ATOM 698 N N . LYS A 1 85 ? 1.309 -1.179 38.249 1.00 68.31 85 LYS A N 1
ATOM 699 C CA . LYS A 1 85 ? 2.417 -0.676 37.416 1.00 68.31 85 LYS A CA 1
ATOM 700 C C . LYS A 1 85 ? 2.917 0.699 37.858 1.00 68.31 85 LYS A C 1
ATOM 702 O O . LYS A 1 85 ? 4.125 0.912 37.850 1.00 68.31 85 LYS A O 1
ATOM 707 N N . LEU A 1 86 ? 2.033 1.612 38.264 1.00 60.47 86 LEU A N 1
ATOM 708 C CA . LEU A 1 86 ? 2.442 2.912 38.803 1.00 60.47 86 LEU A CA 1
ATOM 709 C C . LEU A 1 86 ? 3.128 2.783 40.172 1.00 60.47 86 LEU A C 1
ATOM 711 O O . LEU A 1 86 ? 4.044 3.547 40.451 1.00 60.47 86 LEU A O 1
ATOM 715 N N . SER A 1 87 ? 2.723 1.819 41.004 1.00 61.00 87 SER A N 1
ATOM 716 C CA . SER A 1 87 ? 3.314 1.593 42.332 1.00 61.00 87 SER A CA 1
ATOM 717 C C . SER A 1 87 ? 4.620 0.785 42.313 1.00 61.00 87 SER A C 1
ATOM 719 O O . SER A 1 87 ? 5.468 0.969 43.181 1.00 61.00 87 SER A O 1
ATOM 721 N N . GLU A 1 88 ? 4.799 -0.096 41.322 1.00 59.81 88 GLU A N 1
ATOM 722 C CA . GLU A 1 88 ? 5.973 -0.967 41.164 1.00 59.81 88 GLU A CA 1
ATOM 723 C C . GLU A 1 88 ? 7.047 -0.372 40.248 1.00 59.81 88 GLU A C 1
ATOM 725 O O . GLU A 1 88 ? 8.159 -0.898 40.196 1.00 59.81 88 GLU A O 1
ATOM 730 N N . THR A 1 89 ? 6.760 0.724 39.538 1.00 53.94 89 THR A N 1
ATOM 731 C CA . THR A 1 89 ? 7.812 1.467 38.842 1.00 53.94 89 THR A CA 1
ATOM 732 C C . THR A 1 89 ? 8.515 2.331 39.888 1.00 53.94 89 THR A C 1
ATOM 734 O O . THR A 1 89 ? 7.914 3.298 40.361 1.00 53.94 89 THR A O 1
ATOM 737 N N . PRO A 1 90 ? 9.762 2.016 40.295 1.00 54.50 90 PRO A N 1
ATOM 738 C CA . PRO A 1 90 ? 10.507 2.935 41.129 1.00 54.50 90 PRO A CA 1
ATOM 739 C C . PRO A 1 90 ? 10.583 4.255 40.374 1.00 54.50 90 PRO A C 1
ATOM 741 O O . PRO A 1 90 ? 10.801 4.283 39.163 1.00 54.50 90 PRO A O 1
ATOM 744 N N . GLN A 1 91 ? 10.375 5.334 41.111 1.00 50.66 91 GLN A N 1
ATOM 745 C CA . GLN A 1 91 ? 10.501 6.726 40.705 1.00 50.66 91 GLN A CA 1
ATOM 746 C C . GLN A 1 91 ? 11.973 7.044 40.375 1.00 50.66 91 GLN A C 1
ATOM 748 O O . GLN A 1 91 ? 12.603 7.887 40.997 1.00 50.66 91 GLN A O 1
ATOM 753 N N . ASN A 1 92 ? 12.540 6.288 39.437 1.00 49.81 92 ASN A N 1
ATOM 754 C CA . ASN A 1 92 ? 13.868 6.415 38.877 1.00 49.81 92 ASN A CA 1
ATOM 755 C C . ASN A 1 92 ? 13.661 6.943 37.464 1.00 49.81 92 ASN A C 1
ATOM 757 O O . ASN A 1 92 ? 13.287 6.186 36.572 1.00 49.81 92 ASN A O 1
ATOM 761 N N . GLU A 1 93 ? 13.826 8.257 37.327 1.00 56.47 93 GLU A N 1
ATOM 762 C CA . GLU A 1 93 ? 14.387 8.941 36.159 1.00 56.47 93 GLU A CA 1
ATOM 763 C C . GLU A 1 93 ? 14.305 8.153 34.838 1.00 56.47 93 GLU A C 1
ATOM 765 O O . GLU A 1 93 ? 15.321 7.804 34.234 1.00 56.47 93 GLU A O 1
ATOM 770 N N . LEU A 1 94 ? 13.096 7.893 34.328 1.00 56.00 94 LEU A N 1
ATOM 771 C CA . LEU A 1 94 ? 12.984 7.803 32.881 1.00 56.00 94 LEU A CA 1
ATOM 772 C C . LEU A 1 94 ? 13.358 9.197 32.391 1.00 56.00 94 LEU A C 1
ATOM 774 O O . LEU A 1 94 ? 12.662 10.159 32.718 1.00 56.00 94 LEU A O 1
ATOM 778 N N . SER A 1 95 ? 14.478 9.297 31.668 1.00 68.44 95 SER A N 1
ATOM 779 C CA . SER A 1 95 ? 14.840 10.492 30.902 1.00 68.44 95 SER A CA 1
ATOM 780 C C . SER A 1 95 ? 13.571 11.079 30.281 1.00 68.44 95 SER A C 1
ATOM 782 O O . SER A 1 95 ? 12.740 10.320 29.769 1.00 68.44 95 SER A O 1
ATOM 784 N N . GLU A 1 96 ? 13.397 12.402 30.337 1.00 71.88 96 GLU A N 1
ATOM 785 C CA . GLU A 1 96 ? 12.202 13.084 29.816 1.00 71.88 96 GLU A CA 1
ATOM 786 C C . GLU A 1 96 ? 11.852 12.615 28.388 1.00 71.88 96 GLU A C 1
ATOM 788 O O . GLU A 1 96 ? 10.680 12.487 28.033 1.00 71.88 96 GLU A O 1
ATOM 793 N N . GLU A 1 97 ? 12.860 12.238 27.598 1.00 72.69 97 GLU A N 1
ATOM 794 C CA . GLU A 1 97 ? 12.712 11.666 26.257 1.00 72.69 97 GLU A CA 1
ATOM 795 C C . GLU A 1 97 ? 11.978 10.315 26.225 1.00 72.69 97 GLU A C 1
ATOM 797 O O . GLU A 1 97 ? 11.121 10.083 25.366 1.00 72.69 97 GLU A O 1
ATOM 802 N N . GLU A 1 98 ? 12.268 9.417 27.166 1.00 77.31 98 GLU A N 1
ATOM 803 C CA . GLU A 1 98 ? 11.654 8.089 27.230 1.00 77.31 98 GLU A CA 1
ATOM 804 C C . GLU A 1 98 ? 10.190 8.200 27.685 1.00 77.31 98 GLU A C 1
ATOM 806 O O . GLU A 1 98 ? 9.315 7.502 27.164 1.00 77.31 98 GLU A O 1
ATOM 811 N N . LEU A 1 99 ? 9.893 9.148 28.583 1.00 79.94 99 LEU A N 1
ATOM 812 C CA . LEU A 1 99 ? 8.527 9.470 28.998 1.00 79.94 99 LEU A CA 1
ATOM 813 C C . LEU A 1 99 ? 7.709 10.030 27.824 1.00 79.94 99 LEU A C 1
ATOM 815 O O . LEU A 1 99 ? 6.591 9.575 27.564 1.00 79.94 99 LEU A O 1
ATOM 819 N N . VAL A 1 100 ? 8.273 10.975 27.065 1.00 80.12 100 VAL A N 1
ATOM 820 C CA . VAL A 1 100 ? 7.630 11.542 25.868 1.00 80.12 100 VAL A CA 1
ATOM 821 C C . VAL A 1 100 ? 7.375 10.451 24.828 1.00 80.12 100 VAL A C 1
ATOM 823 O O . VAL A 1 100 ? 6.285 10.384 24.257 1.00 80.12 100 VAL A O 1
ATOM 826 N N . ARG A 1 101 ? 8.330 9.541 24.614 1.00 80.38 101 ARG A N 1
ATOM 827 C CA . ARG A 1 101 ? 8.172 8.410 23.692 1.00 80.38 101 ARG A CA 1
ATOM 828 C C . ARG A 1 101 ? 7.057 7.460 24.130 1.00 80.38 101 ARG A C 1
ATOM 830 O O . ARG A 1 101 ? 6.232 7.068 23.303 1.00 80.38 101 ARG A O 1
ATOM 837 N N . GLN A 1 102 ? 6.992 7.108 25.412 1.00 82.00 102 GLN A N 1
ATOM 838 C CA . GLN A 1 102 ? 5.917 6.263 25.935 1.00 82.00 102 GLN A CA 1
ATOM 839 C C . GLN A 1 102 ? 4.554 6.949 25.842 1.00 82.00 102 GLN A C 1
ATOM 841 O O . GLN A 1 102 ? 3.581 6.312 25.440 1.00 82.00 102 GLN A O 1
ATOM 846 N N . THR A 1 103 ? 4.493 8.249 26.122 1.00 81.56 103 THR A N 1
ATOM 847 C CA . THR A 1 103 ? 3.265 9.045 26.010 1.00 81.56 103 THR A CA 1
ATOM 848 C C . THR A 1 103 ? 2.787 9.112 24.558 1.00 81.56 103 THR A C 1
ATOM 850 O O . THR A 1 103 ? 1.612 8.872 24.296 1.00 81.56 103 THR A O 1
ATOM 853 N N . LYS A 1 104 ? 3.690 9.323 23.586 1.00 82.31 104 LYS A N 1
ATOM 854 C CA . LYS A 1 104 ? 3.369 9.269 22.145 1.00 82.31 104 LYS A CA 1
ATOM 855 C C . LYS A 1 104 ? 2.853 7.888 21.723 1.00 82.31 104 LYS A C 1
ATOM 857 O O . LYS A 1 104 ? 1.863 7.790 21.001 1.00 82.31 104 LYS A O 1
ATOM 862 N N . LEU A 1 105 ? 3.470 6.809 22.211 1.00 81.69 105 LEU A N 1
ATOM 863 C CA . LEU A 1 105 ? 3.016 5.439 21.938 1.00 81.69 105 LEU A CA 1
ATOM 864 C C . LEU A 1 105 ? 1.641 5.143 22.548 1.00 81.69 105 LEU A C 1
ATOM 866 O O . LEU A 1 105 ? 0.833 4.453 21.928 1.00 81.69 105 LEU A O 1
ATOM 870 N N . GLN A 1 106 ? 1.365 5.649 23.750 1.00 83.25 106 GLN A N 1
ATOM 871 C CA . GLN A 1 106 ? 0.050 5.532 24.376 1.00 83.25 106 GLN A CA 1
ATOM 872 C C . GLN A 1 106 ? -0.992 6.355 23.615 1.00 83.25 106 GLN A C 1
ATOM 874 O O . GLN A 1 106 ? -2.035 5.811 23.267 1.00 83.25 106 GLN A O 1
ATOM 879 N N . ALA A 1 107 ? -0.688 7.605 23.256 1.00 82.56 107 ALA A N 1
ATOM 880 C CA . ALA A 1 107 ? -1.552 8.450 22.433 1.00 82.56 107 ALA A CA 1
ATOM 881 C C . ALA A 1 107 ? -1.935 7.756 21.112 1.00 82.56 107 ALA A C 1
ATOM 883 O O . ALA A 1 107 ? -3.114 7.700 20.763 1.00 82.56 107 ALA A O 1
ATOM 884 N N . LYS A 1 108 ? -0.972 7.098 20.450 1.00 84.12 108 LYS A N 1
ATOM 885 C CA . LYS A 1 108 ? -1.216 6.305 19.236 1.00 84.12 108 LYS A CA 1
ATOM 886 C C . LYS A 1 108 ? -2.171 5.127 19.464 1.00 84.12 108 LYS A C 1
ATOM 888 O O . LYS A 1 108 ? -2.991 4.837 18.598 1.00 84.12 108 LYS A O 1
ATOM 893 N N . LYS A 1 109 ? -2.124 4.470 20.632 1.00 84.12 109 LYS A N 1
ATOM 894 C CA . LYS A 1 109 ? -3.086 3.408 21.004 1.00 84.12 109 LYS A CA 1
ATOM 895 C C . LYS A 1 109 ? -4.505 3.942 21.199 1.00 84.12 109 LYS A C 1
ATOM 897 O O . LYS A 1 109 ? -5.454 3.218 20.920 1.00 84.12 109 LYS A O 1
ATOM 902 N N . PHE A 1 110 ? -4.645 5.191 21.639 1.00 83.44 110 PHE A N 1
ATOM 903 C CA . PHE A 1 110 ? -5.934 5.878 21.755 1.00 83.44 110 PHE A CA 1
ATOM 904 C C . PHE A 1 110 ? -6.417 6.495 20.431 1.00 83.44 110 PHE A C 1
ATOM 906 O O . PHE A 1 110 ? -7.462 7.138 20.405 1.00 83.44 110 PHE A O 1
ATOM 913 N N . GLY A 1 111 ? -5.684 6.300 19.328 1.00 83.00 111 GLY A N 1
ATOM 914 C CA . GLY A 1 111 ? -6.047 6.833 18.013 1.00 83.00 111 GLY A CA 1
ATOM 915 C C . GLY A 1 111 ? -5.736 8.321 17.831 1.00 83.00 111 GLY A C 1
ATOM 916 O O . GLY A 1 111 ? -6.187 8.920 16.858 1.00 83.00 111 GLY A O 1
ATOM 917 N N . LEU A 1 112 ? -4.962 8.924 18.737 1.00 85.00 112 LEU A N 1
ATOM 918 C CA . LEU A 1 112 ? -4.473 10.290 18.578 1.00 85.00 112 LEU A CA 1
ATOM 919 C C . LEU A 1 112 ? -3.279 10.281 17.619 1.00 85.00 112 LEU A C 1
ATOM 921 O O . LEU A 1 112 ? -2.293 9.577 17.839 1.00 85.00 112 LEU A O 1
ATOM 925 N N . ILE A 1 113 ? -3.383 11.069 16.552 1.00 84.88 113 ILE A N 1
ATOM 926 C CA . ILE A 1 113 ? -2.312 11.262 15.573 1.00 84.88 113 ILE A CA 1
ATOM 927 C C . ILE A 1 113 ? -1.354 12.313 16.133 1.00 84.88 113 ILE A C 1
ATOM 929 O O . ILE A 1 113 ? -1.778 13.409 16.503 1.00 84.88 113 ILE A O 1
ATOM 933 N N . THR A 1 114 ? -0.067 11.978 16.217 1.00 87.31 114 THR A N 1
ATOM 934 C CA . THR A 1 114 ? 0.960 12.922 16.672 1.00 87.31 114 THR A CA 1
ATOM 935 C C . THR A 1 114 ? 1.464 13.786 15.513 1.00 87.31 114 THR A C 1
ATOM 937 O O . THR A 1 114 ? 1.324 13.414 14.349 1.00 87.31 114 THR A O 1
ATOM 940 N N . VAL A 1 115 ? 2.074 14.938 15.816 1.00 87.31 115 VAL A N 1
ATOM 941 C CA . VAL A 1 115 ? 2.694 15.803 14.790 1.00 87.31 115 VAL A CA 1
ATOM 942 C C . VAL A 1 115 ? 3.742 15.026 13.984 1.00 87.31 115 VAL A C 1
ATOM 944 O O . VAL A 1 115 ? 3.747 15.107 12.762 1.00 87.31 115 VAL A O 1
ATOM 947 N N . ASP A 1 116 ? 4.529 14.173 14.646 1.00 86.44 116 ASP A N 1
ATOM 948 C CA . ASP A 1 116 ? 5.522 13.325 13.980 1.00 86.44 116 ASP A CA 1
ATOM 949 C C . ASP A 1 116 ? 4.883 12.345 12.980 1.00 86.44 116 ASP A C 1
ATOM 951 O O . ASP A 1 116 ? 5.447 12.095 11.917 1.00 86.44 116 ASP A O 1
ATOM 955 N N . ASP A 1 117 ? 3.704 11.786 13.289 1.00 84.56 117 ASP A N 1
ATOM 956 C CA . ASP A 1 117 ? 2.991 10.899 12.359 1.00 84.56 117 ASP A CA 1
ATOM 957 C C . ASP A 1 117 ? 2.515 11.675 11.114 1.00 84.56 117 ASP A C 1
ATOM 959 O O . ASP A 1 117 ? 2.544 11.142 10.001 1.00 84.56 117 ASP A O 1
ATOM 963 N N . ILE A 1 118 ? 2.107 12.939 11.285 1.00 87.81 118 ILE A N 1
ATOM 964 C CA . ILE A 1 118 ? 1.726 13.824 10.174 1.00 87.81 118 ILE A CA 1
ATOM 965 C C . ILE A 1 118 ? 2.949 14.131 9.315 1.00 87.81 118 ILE A C 1
ATOM 967 O O . ILE A 1 118 ? 2.888 13.965 8.098 1.00 87.81 118 ILE A O 1
ATOM 971 N N . ASP A 1 119 ? 4.067 14.517 9.926 1.00 91.94 119 ASP A N 1
ATOM 972 C CA . ASP A 1 119 ? 5.300 14.830 9.204 1.00 91.94 119 ASP A CA 1
ATOM 973 C C . ASP A 1 119 ? 5.841 13.607 8.458 1.00 91.94 119 ASP A C 1
ATOM 975 O O . ASP A 1 119 ? 6.256 13.716 7.301 1.00 91.94 119 ASP A O 1
ATOM 979 N N . GLN A 1 120 ? 5.772 12.417 9.065 1.00 91.38 120 GLN A N 1
ATOM 980 C CA . GLN A 1 120 ? 6.109 11.161 8.393 1.00 91.38 120 GLN A CA 1
ATOM 981 C C . GLN A 1 120 ? 5.194 10.893 7.200 1.00 91.38 120 GLN A C 1
ATOM 983 O O . GLN A 1 120 ? 5.688 10.559 6.122 1.00 91.38 120 GLN A O 1
ATOM 988 N N . TYR A 1 121 ? 3.881 11.060 7.359 1.00 90.06 121 TYR A N 1
ATOM 989 C CA . TYR A 1 121 ? 2.923 10.871 6.273 1.00 90.06 121 TYR A CA 1
ATOM 990 C C . TYR A 1 121 ? 3.152 11.863 5.126 1.00 90.06 121 TYR A C 1
ATOM 992 O O . TYR A 1 121 ? 3.197 11.471 3.958 1.00 90.06 121 TYR A O 1
ATOM 1000 N N . VAL A 1 122 ? 3.355 13.142 5.446 1.00 92.44 122 VAL A N 1
ATOM 1001 C CA . VAL A 1 122 ? 3.641 14.197 4.467 1.00 92.44 122 VAL A CA 1
ATOM 1002 C C . VAL A 1 122 ? 4.957 13.912 3.750 1.00 92.44 122 VAL A C 1
ATOM 1004 O O . VAL A 1 122 ? 4.999 13.955 2.522 1.00 92.44 122 VAL A O 1
ATOM 1007 N N . THR A 1 123 ? 6.007 13.540 4.480 1.00 92.62 123 THR A N 1
ATOM 1008 C CA . THR A 1 123 ? 7.312 13.193 3.899 1.00 92.62 123 THR A CA 1
ATOM 1009 C C . THR A 1 123 ? 7.203 11.980 2.980 1.00 92.62 123 THR A C 1
ATOM 1011 O O . THR A 1 123 ? 7.688 12.015 1.851 1.00 92.62 123 THR A O 1
ATOM 1014 N N . GLN A 1 124 ? 6.510 10.919 3.406 1.00 90.50 124 GLN A N 1
ATOM 1015 C CA . GLN A 1 124 ? 6.243 9.757 2.555 1.00 90.50 124 GLN A CA 1
ATOM 1016 C C . GLN A 1 124 ? 5.474 10.151 1.295 1.00 90.50 124 GLN A C 1
ATOM 1018 O O . GLN A 1 124 ? 5.801 9.686 0.203 1.00 90.50 124 GLN A O 1
ATOM 1023 N N . ARG A 1 125 ? 4.486 11.044 1.419 1.00 89.56 125 ARG A N 1
ATOM 1024 C CA . ARG A 1 125 ? 3.714 11.524 0.276 1.00 89.56 125 ARG A CA 1
ATOM 1025 C C . ARG A 1 125 ? 4.582 12.318 -0.694 1.00 89.56 125 ARG A C 1
ATOM 1027 O O . ARG A 1 125 ? 4.543 12.031 -1.887 1.00 89.56 125 ARG A O 1
ATOM 1034 N N . ILE A 1 126 ? 5.387 13.256 -0.203 1.00 92.00 126 ILE A N 1
ATOM 1035 C CA . ILE A 1 126 ? 6.312 14.048 -1.025 1.00 92.00 126 ILE A CA 1
ATOM 1036 C C . ILE A 1 126 ? 7.302 13.127 -1.742 1.00 92.00 126 ILE A C 1
ATOM 1038 O O . ILE A 1 126 ? 7.423 13.209 -2.962 1.00 92.00 126 ILE A O 1
ATOM 1042 N N . ASN A 1 127 ? 7.923 12.192 -1.020 1.00 90.75 127 ASN A N 1
ATOM 1043 C CA . ASN A 1 127 ? 8.864 11.232 -1.596 1.00 90.75 127 ASN A CA 1
ATOM 1044 C C . ASN A 1 127 ? 8.197 10.357 -2.667 1.00 90.75 127 ASN A C 1
ATOM 1046 O O . ASN A 1 127 ? 8.778 10.131 -3.723 1.00 90.75 127 ASN A O 1
ATOM 1050 N N . SER A 1 128 ? 6.959 9.903 -2.437 1.00 86.62 128 SER A N 1
ATOM 1051 C CA . SER A 1 128 ? 6.219 9.108 -3.427 1.00 86.62 128 SER A CA 1
ATOM 1052 C C . SER A 1 128 ? 5.922 9.893 -4.708 1.00 86.62 128 SER A C 1
ATOM 1054 O O . SER A 1 128 ? 6.025 9.351 -5.805 1.00 86.62 128 SER A O 1
ATOM 1056 N N . VAL A 1 129 ? 5.605 11.185 -4.583 1.00 90.50 129 VAL A N 1
ATOM 1057 C CA . VAL A 1 129 ? 5.357 12.066 -5.730 1.00 90.50 129 VAL A CA 1
ATOM 1058 C C . VAL A 1 129 ? 6.657 12.354 -6.478 1.00 90.50 129 VAL A C 1
ATOM 1060 O O . VAL A 1 129 ? 6.665 12.333 -7.704 1.00 90.50 129 VAL A O 1
ATOM 1063 N N . GLN A 1 130 ? 7.762 12.580 -5.765 1.00 91.31 130 GLN A N 1
ATOM 1064 C CA . GLN A 1 130 ? 9.076 12.769 -6.382 1.00 91.31 130 GLN A CA 1
ATOM 1065 C C . GLN A 1 130 ? 9.510 11.532 -7.170 1.00 91.31 130 GLN A C 1
ATOM 1067 O O . GLN A 1 130 ? 9.834 11.664 -8.343 1.00 91.31 130 GLN A O 1
ATOM 1072 N N . GLN A 1 131 ? 9.404 10.337 -6.586 1.00 87.25 131 GLN A N 1
ATOM 1073 C CA . GLN A 1 131 ? 9.718 9.080 -7.276 1.00 87.25 131 GLN A CA 1
ATOM 1074 C C . GLN A 1 131 ? 8.837 8.858 -8.512 1.00 87.25 131 GLN A C 1
ATOM 1076 O O . GLN A 1 131 ? 9.326 8.419 -9.549 1.00 87.25 131 GLN A O 1
ATOM 1081 N N . ALA A 1 132 ? 7.544 9.186 -8.430 1.00 87.88 132 ALA A N 1
ATOM 1082 C CA . ALA A 1 132 ? 6.649 9.106 -9.581 1.00 87.88 132 ALA A CA 1
ATOM 1083 C C . ALA A 1 132 ? 7.055 10.088 -10.694 1.00 87.88 132 ALA A C 1
ATOM 1085 O O . ALA A 1 132 ? 7.030 9.731 -11.869 1.00 87.88 132 ALA A O 1
ATOM 1086 N N . ASN A 1 133 ? 7.459 11.309 -10.333 1.00 89.88 133 ASN A N 1
ATOM 1087 C CA . ASN A 1 133 ? 7.923 12.308 -11.294 1.00 89.88 133 ASN A CA 1
ATOM 1088 C C . ASN A 1 133 ? 9.261 11.915 -11.931 1.00 89.88 133 ASN A C 1
ATOM 1090 O O . ASN A 1 133 ? 9.404 12.041 -13.141 1.00 89.88 133 ASN A O 1
ATOM 1094 N N . GLU A 1 134 ? 10.214 11.412 -11.147 1.00 90.62 134 GLU A N 1
ATOM 1095 C CA . GLU A 1 134 ? 11.492 10.896 -11.651 1.00 90.62 134 GLU A CA 1
ATOM 1096 C C . GLU A 1 134 ? 11.268 9.759 -12.650 1.00 90.62 134 GLU A C 1
ATOM 1098 O O . GLU A 1 134 ? 11.824 9.784 -13.747 1.00 90.62 134 GLU A O 1
ATOM 1103 N N . LEU A 1 135 ? 10.384 8.815 -12.315 1.00 89.94 135 LEU A N 1
ATOM 1104 C CA . LEU A 1 135 ? 10.020 7.716 -13.204 1.00 89.94 135 LEU A CA 1
ATOM 1105 C C . LEU A 1 135 ? 9.375 8.215 -14.503 1.00 89.94 135 LEU A C 1
ATOM 1107 O O . LEU A 1 135 ? 9.676 7.706 -15.583 1.00 89.94 135 LEU A O 1
ATOM 1111 N N . LEU A 1 136 ? 8.489 9.210 -14.414 1.00 91.75 136 LEU A N 1
ATOM 1112 C CA . LEU A 1 136 ? 7.858 9.813 -15.586 1.00 91.75 136 LEU A CA 1
ATOM 1113 C C . LEU A 1 136 ? 8.870 10.542 -16.470 1.00 91.75 136 LEU A C 1
ATOM 1115 O O . LEU A 1 136 ? 8.791 10.4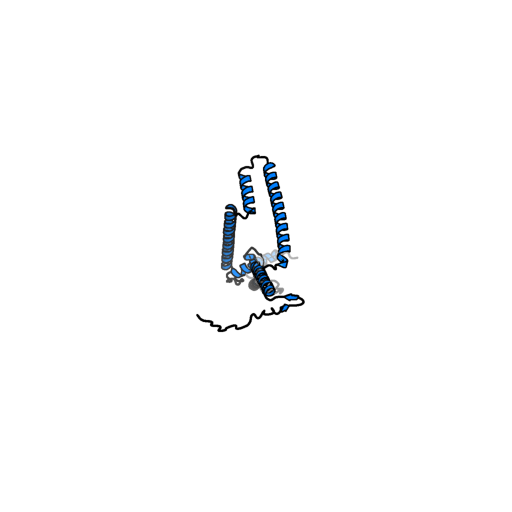27 -17.690 1.00 91.75 136 LEU A O 1
ATOM 1119 N N . GLU A 1 137 ? 9.814 11.279 -15.888 1.00 91.50 137 GLU A N 1
ATOM 1120 C CA . GLU A 1 137 ? 10.877 11.939 -16.649 1.00 91.50 137 GLU A CA 1
ATOM 1121 C C . GLU A 1 137 ? 11.822 10.922 -17.303 1.00 91.50 137 GLU A C 1
ATOM 1123 O O . GLU A 1 137 ? 12.173 11.092 -18.471 1.00 91.50 137 GLU A O 1
ATOM 1128 N N . GLU A 1 138 ? 12.156 9.822 -16.620 1.00 90.25 138 GLU A N 1
ATOM 1129 C CA . GLU A 1 138 ? 12.906 8.706 -17.211 1.00 90.25 138 GLU A CA 1
ATOM 1130 C C . GLU A 1 138 ? 12.149 8.102 -18.405 1.00 90.25 138 GLU A C 1
ATOM 1132 O O . GLU A 1 138 ? 12.720 7.943 -19.486 1.00 90.25 138 GLU A O 1
ATOM 1137 N N . CYS A 1 139 ? 10.845 7.840 -18.257 1.00 89.31 139 CYS A N 1
ATOM 1138 C CA . CYS A 1 139 ? 10.013 7.320 -19.343 1.00 89.31 139 CYS A CA 1
ATOM 1139 C C . CYS A 1 139 ? 9.929 8.292 -20.528 1.00 89.31 139 CYS A C 1
ATOM 1141 O O . CYS A 1 139 ? 10.085 7.869 -21.669 1.00 89.31 139 CYS A O 1
ATOM 1143 N N . LYS A 1 140 ? 9.758 9.597 -20.283 1.00 89.88 140 LYS A N 1
ATOM 1144 C CA . LYS A 1 140 ? 9.768 10.621 -21.345 1.00 89.88 140 LYS A CA 1
ATOM 1145 C C . LYS A 1 140 ? 11.125 10.727 -22.039 1.00 89.88 140 LYS A C 1
ATOM 1147 O O . LYS A 1 140 ? 11.179 11.012 -23.234 1.00 89.88 140 LYS A O 1
ATOM 1152 N N . GLY A 1 141 ? 12.221 10.542 -21.303 1.00 89.56 141 GLY A N 1
ATOM 1153 C CA . GLY A 1 141 ? 13.564 10.444 -21.873 1.00 89.56 141 GLY A CA 1
ATOM 1154 C C . GLY A 1 141 ? 13.660 9.270 -22.845 1.00 89.56 141 GLY A C 1
ATOM 1155 O O . GLY A 1 141 ? 14.067 9.450 -23.991 1.00 89.56 141 GLY A O 1
ATOM 1156 N N . MET A 1 142 ? 13.178 8.097 -22.428 1.00 87.75 142 MET A N 1
ATOM 1157 C CA . MET A 1 142 ? 13.136 6.904 -23.277 1.00 87.75 142 MET A CA 1
ATOM 1158 C C . MET A 1 142 ? 12.189 7.057 -24.470 1.00 87.75 142 MET A C 1
ATOM 1160 O O . MET A 1 142 ? 12.522 6.616 -25.561 1.00 87.75 142 MET A O 1
ATOM 1164 N N . GLU A 1 143 ? 11.047 7.722 -24.319 1.00 88.81 143 GLU A N 1
ATOM 1165 C CA . GLU A 1 143 ? 10.137 8.007 -25.434 1.00 88.81 143 GLU A CA 1
ATOM 1166 C C . GLU A 1 143 ? 10.810 8.848 -26.531 1.00 88.81 143 GLU A C 1
ATOM 1168 O O . GLU A 1 143 ? 1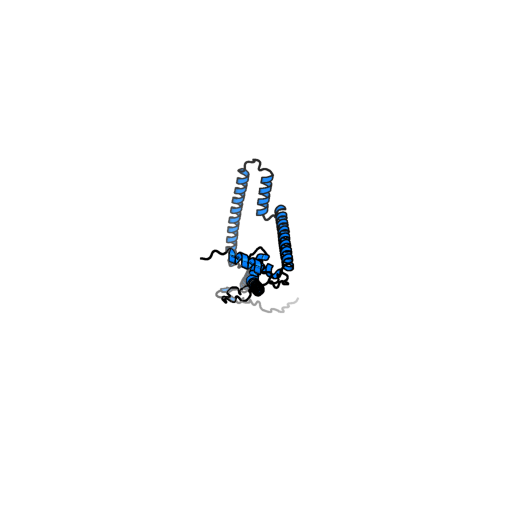0.599 8.604 -27.718 1.00 88.81 143 GLU A O 1
ATOM 1173 N N . LYS A 1 144 ? 11.689 9.785 -26.150 1.00 88.00 144 LYS A N 1
ATOM 1174 C CA . LYS A 1 144 ? 12.501 10.553 -27.106 1.00 88.00 144 LYS A CA 1
ATOM 1175 C C . LYS A 1 144 ? 13.593 9.708 -27.761 1.00 88.00 144 LYS A C 1
ATOM 1177 O O . LYS A 1 144 ? 13.816 9.845 -28.958 1.00 88.00 144 LYS A O 1
ATOM 1182 N N . GLU A 1 145 ? 14.280 8.858 -26.998 1.00 86.06 145 GLU A N 1
ATOM 1183 C CA . GLU A 1 145 ? 15.354 7.997 -27.521 1.00 86.06 145 GLU A CA 1
ATOM 1184 C C . GLU A 1 145 ? 14.829 6.865 -28.417 1.00 86.06 145 GLU A C 1
ATOM 1186 O O . GLU A 1 145 ? 15.462 6.494 -29.403 1.00 86.06 145 GLU A O 1
ATOM 1191 N N . TYR A 1 146 ? 13.660 6.319 -28.088 1.00 84.50 146 TYR A N 1
ATOM 1192 C CA . TYR A 1 146 ? 13.028 5.188 -28.764 1.00 84.50 146 TYR A CA 1
ATOM 1193 C C . TYR A 1 146 ? 11.732 5.625 -29.463 1.00 84.50 146 TYR A C 1
ATOM 1195 O O . TYR A 1 146 ? 10.700 4.957 -29.379 1.00 84.50 146 TYR A O 1
ATOM 1203 N N . GLY A 1 147 ? 11.790 6.739 -30.199 1.00 79.38 147 GLY A N 1
ATOM 1204 C CA . GLY A 1 147 ? 10.652 7.297 -30.944 1.00 79.38 147 GLY A CA 1
ATOM 1205 C C . GLY A 1 147 ? 10.198 6.470 -32.158 1.00 79.38 147 GLY A C 1
ATOM 1206 O O . GLY A 1 147 ? 9.202 6.802 -32.795 1.00 79.38 147 GLY A O 1
ATOM 1207 N N . GLY A 1 148 ? 10.910 5.387 -32.485 1.00 80.81 148 GLY A N 1
ATOM 1208 C CA . GLY A 1 148 ? 10.594 4.489 -33.600 1.00 80.81 148 GLY A CA 1
ATOM 1209 C C . GLY A 1 148 ? 11.221 4.874 -34.946 1.00 80.81 148 GLY A C 1
ATOM 1210 O O . GLY A 1 148 ? 11.062 4.137 -35.917 1.00 80.81 148 GLY A O 1
ATOM 1211 N N . GLU A 1 149 ? 11.986 5.968 -35.013 1.00 81.94 149 GLU A N 1
ATOM 1212 C CA . GLU A 1 149 ? 12.667 6.407 -36.246 1.00 81.94 149 GLU A CA 1
ATOM 1213 C C . GLU A 1 149 ? 13.701 5.380 -36.753 1.00 81.94 149 GLU A C 1
ATOM 1215 O O . GLU A 1 149 ? 13.832 5.167 -37.956 1.00 81.94 149 GLU A O 1
ATOM 1220 N N . ASP A 1 150 ? 14.352 4.647 -35.843 1.00 75.06 150 ASP A N 1
ATOM 1221 C CA . ASP A 1 150 ? 15.340 3.600 -36.161 1.00 75.06 150 ASP A CA 1
ATOM 1222 C C . ASP A 1 150 ? 14.716 2.264 -36.631 1.00 75.06 150 ASP A C 1
ATOM 1224 O O . ASP A 1 150 ? 15.407 1.247 -36.797 1.00 75.06 150 ASP A O 1
ATOM 1228 N N . GLY A 1 151 ? 13.389 2.216 -36.788 1.00 76.31 151 GLY A N 1
ATOM 1229 C CA . GLY A 1 151 ? 12.627 0.990 -37.045 1.00 76.31 151 GLY A CA 1
ATOM 1230 C C . GLY A 1 151 ? 12.491 0.075 -35.824 1.0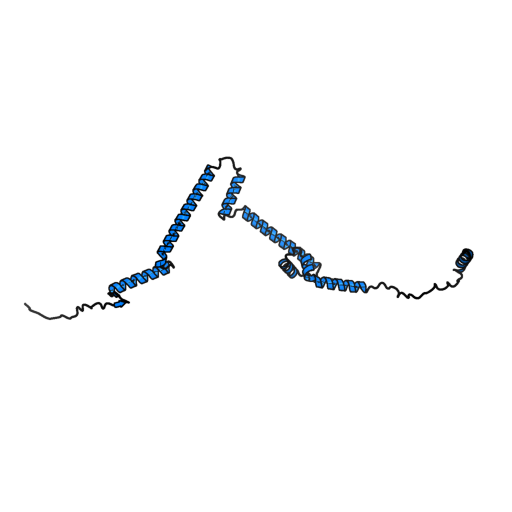0 76.31 151 GLY A C 1
ATOM 1231 O O . GLY A 1 151 ? 12.011 -1.049 -35.953 1.00 76.31 151 GLY A O 1
ATOM 1232 N N . ARG A 1 152 ? 12.926 0.538 -34.645 1.00 85.69 152 ARG A N 1
ATOM 1233 C CA . ARG A 1 152 ? 12.673 -0.125 -33.359 1.00 85.69 152 ARG A CA 1
ATOM 1234 C C . ARG A 1 152 ? 11.213 0.091 -32.932 1.00 85.69 152 ARG A C 1
ATOM 1236 O O . ARG A 1 152 ? 10.622 1.093 -33.331 1.00 85.69 152 ARG A O 1
ATOM 1243 N N . PRO A 1 153 ? 10.641 -0.791 -32.093 1.00 86.75 153 PRO A N 1
ATOM 1244 C CA . PRO A 1 153 ? 9.335 -0.554 -31.482 1.00 86.75 153 PRO A CA 1
ATOM 1245 C C . PRO A 1 153 ? 9.301 0.789 -30.754 1.00 86.75 153 PRO A C 1
ATOM 1247 O O . PRO A 1 153 ? 10.241 1.128 -30.031 1.00 86.75 153 PRO A O 1
ATOM 1250 N N . LYS A 1 154 ? 8.227 1.553 -30.950 1.00 90.12 154 LYS A N 1
ATOM 1251 C CA . LYS A 1 154 ? 8.055 2.851 -30.298 1.00 90.12 154 LYS A CA 1
ATOM 1252 C C . LYS A 1 154 ? 7.900 2.655 -28.789 1.00 90.12 154 LYS A C 1
ATOM 1254 O O . LYS A 1 154 ? 7.177 1.767 -28.338 1.00 90.12 154 LYS A O 1
ATOM 1259 N N . PHE A 1 155 ? 8.582 3.477 -28.002 1.00 90.81 155 PHE A N 1
ATOM 1260 C CA . PHE A 1 155 ? 8.391 3.505 -26.558 1.00 90.81 155 PHE A CA 1
ATOM 1261 C C . PHE A 1 155 ? 7.189 4.391 -26.222 1.00 90.81 155 PHE A C 1
ATOM 1263 O O . PHE A 1 155 ? 7.238 5.602 -26.402 1.00 90.81 155 PHE A O 1
ATOM 1270 N N . GLU A 1 156 ? 6.102 3.783 -25.748 1.00 90.56 156 GLU A N 1
ATOM 1271 C CA . GLU A 1 156 ? 4.898 4.499 -25.319 1.00 90.56 156 GLU A CA 1
ATOM 1272 C C . GLU A 1 156 ? 4.800 4.484 -23.793 1.00 90.56 156 GLU A C 1
ATOM 1274 O O . GLU A 1 156 ? 4.629 3.432 -23.174 1.00 90.56 156 GLU A O 1
ATOM 1279 N N . THR A 1 157 ? 4.928 5.664 -23.181 1.00 88.94 157 THR A N 1
ATOM 1280 C CA . THR A 1 157 ? 5.051 5.818 -21.725 1.00 88.94 157 THR A CA 1
ATOM 1281 C C . THR A 1 157 ? 3.891 5.168 -20.960 1.00 88.94 157 THR A C 1
ATOM 1283 O O . THR A 1 157 ? 4.119 4.420 -20.010 1.00 88.94 157 THR A O 1
ATOM 1286 N N . GLU A 1 158 ? 2.646 5.391 -21.385 1.00 90.38 158 GLU A N 1
ATOM 1287 C CA . GLU A 1 158 ? 1.453 4.848 -20.713 1.00 90.38 158 GLU A CA 1
ATOM 1288 C C . GLU A 1 158 ? 1.407 3.317 -20.754 1.00 90.38 158 GLU A C 1
ATOM 1290 O O . GLU A 1 158 ? 1.108 2.646 -19.764 1.00 90.38 158 GLU A O 1
ATOM 1295 N N . GLU A 1 159 ? 1.752 2.760 -21.908 1.00 90.81 159 GLU A N 1
ATOM 1296 C CA . GLU A 1 159 ? 1.744 1.330 -22.152 1.00 90.81 159 GLU A CA 1
ATOM 1297 C C . GLU A 1 159 ? 2.819 0.586 -21.359 1.00 90.81 159 GLU A C 1
ATOM 1299 O O . GLU A 1 159 ? 2.568 -0.515 -20.861 1.00 90.81 159 GLU A O 1
ATOM 1304 N N . ILE A 1 160 ? 4.010 1.178 -21.245 1.00 91.19 160 ILE A N 1
ATOM 1305 C CA . ILE A 1 160 ? 5.111 0.613 -20.464 1.00 91.19 160 ILE A CA 1
ATOM 1306 C C . ILE A 1 160 ? 4.826 0.727 -18.971 1.00 91.19 160 ILE A C 1
ATOM 1308 O O . ILE A 1 160 ? 5.029 -0.250 -18.257 1.00 91.19 160 ILE A O 1
ATOM 1312 N N . LEU A 1 161 ? 4.287 1.851 -18.491 1.00 90.44 161 LEU A N 1
ATOM 1313 C CA . LEU A 1 161 ? 3.901 1.995 -17.083 1.00 90.44 161 LEU A CA 1
ATOM 1314 C C . LEU A 1 161 ? 2.825 0.982 -16.673 1.00 90.44 161 LEU A C 1
ATOM 1316 O O . LEU A 1 161 ? 2.910 0.397 -15.591 1.00 90.44 161 LEU A O 1
ATOM 1320 N N . LYS A 1 162 ? 1.852 0.712 -17.551 1.00 92.50 162 LYS A N 1
ATOM 1321 C CA . LYS A 1 162 ? 0.853 -0.335 -17.318 1.00 92.50 162 LYS A CA 1
ATOM 1322 C C . LYS A 1 162 ? 1.496 -1.724 -17.254 1.00 92.50 162 LYS A C 1
ATOM 1324 O O . LYS A 1 162 ? 1.223 -2.477 -16.324 1.00 92.50 162 LYS A O 1
ATOM 1329 N N . HIS A 1 163 ? 2.408 -2.033 -18.178 1.00 90.38 163 HIS A N 1
ATOM 1330 C CA . HIS A 1 163 ? 3.143 -3.304 -18.169 1.00 90.38 163 HIS A CA 1
ATOM 1331 C C . HIS A 1 163 ? 4.023 -3.462 -16.921 1.00 90.38 163 HIS A C 1
ATOM 1333 O O . HIS A 1 163 ? 4.087 -4.539 -16.335 1.00 90.38 163 HIS A O 1
ATOM 1339 N N . MET A 1 164 ? 4.659 -2.383 -16.453 1.00 91.88 164 MET A N 1
ATOM 1340 C CA . MET A 1 164 ? 5.420 -2.359 -15.197 1.00 91.88 164 MET A CA 1
ATOM 1341 C C . MET A 1 164 ? 4.539 -2.678 -13.987 1.00 91.88 164 MET A C 1
ATOM 1343 O O . MET A 1 164 ? 4.970 -3.398 -13.086 1.00 91.88 164 MET A O 1
ATOM 1347 N N . GLN A 1 165 ? 3.303 -2.171 -13.969 1.00 91.56 165 GLN A N 1
ATOM 1348 C CA . GLN A 1 165 ? 2.335 -2.474 -12.919 1.00 91.56 165 GLN A CA 1
ATOM 1349 C C . GLN A 1 165 ? 1.883 -3.943 -12.957 1.00 91.56 165 GLN A C 1
ATOM 1351 O O . GLN A 1 165 ? 1.739 -4.555 -11.901 1.00 91.56 165 GLN A O 1
ATOM 1356 N N . GLU A 1 166 ? 1.683 -4.512 -14.147 1.00 91.75 166 GLU A N 1
ATOM 1357 C CA . GLU A 1 166 ? 1.233 -5.900 -14.329 1.00 91.75 166 GLU A CA 1
ATOM 1358 C C . GLU A 1 166 ? 2.338 -6.928 -14.024 1.00 91.75 166 GLU A C 1
ATOM 1360 O O . GLU A 1 166 ? 2.082 -7.947 -13.384 1.00 91.75 166 GLU A O 1
ATOM 1365 N N . THR A 1 167 ? 3.577 -6.649 -14.432 1.00 90.38 167 THR A N 1
ATOM 1366 C CA . THR A 1 167 ? 4.731 -7.556 -14.262 1.00 90.38 167 THR A CA 1
ATOM 1367 C C . THR A 1 167 ? 5.511 -7.333 -12.965 1.00 90.38 167 THR A C 1
ATOM 1369 O O . THR A 1 167 ? 6.296 -8.187 -12.553 1.00 90.38 167 THR A O 1
ATOM 1372 N N . GLY A 1 168 ? 5.338 -6.180 -12.314 1.00 89.44 168 GLY A N 1
ATOM 1373 C CA . GLY A 1 168 ? 6.126 -5.775 -11.148 1.00 89.44 168 GLY A CA 1
ATOM 1374 C C . GLY A 1 168 ? 7.568 -5.364 -11.478 1.00 89.44 168 GLY A C 1
ATOM 1375 O O . GLY A 1 168 ? 8.399 -5.231 -10.572 1.00 89.44 168 GLY A O 1
ATOM 1376 N N . ILE A 1 169 ? 7.899 -5.161 -12.758 1.00 90.31 169 ILE A N 1
ATOM 1377 C CA . ILE A 1 169 ? 9.225 -4.708 -13.184 1.00 90.31 169 ILE A CA 1
ATOM 1378 C C . ILE A 1 169 ? 9.397 -3.229 -12.816 1.00 90.31 169 ILE A C 1
ATOM 1380 O O . ILE A 1 169 ? 8.663 -2.367 -13.283 1.00 90.31 169 ILE A O 1
ATOM 1384 N N . LYS A 1 170 ? 10.418 -2.920 -12.007 1.00 87.19 170 LYS A N 1
ATOM 1385 C CA . LYS A 1 170 ? 10.694 -1.549 -11.531 1.00 87.19 170 LYS A CA 1
ATOM 1386 C C . LYS A 1 170 ? 11.429 -0.655 -12.533 1.00 87.19 170 LYS A C 1
ATOM 1388 O O . LYS A 1 170 ? 11.468 0.550 -12.337 1.00 87.19 170 LYS A O 1
ATOM 1393 N N . SER A 1 171 ? 12.041 -1.229 -13.569 1.00 90.31 171 SER A N 1
ATOM 1394 C CA . SER A 1 171 ? 12.841 -0.483 -14.551 1.00 90.31 171 SER A CA 1
ATOM 1395 C C . SER A 1 171 ? 12.083 -0.333 -15.877 1.00 90.31 171 SER A C 1
ATOM 1397 O O . SER A 1 171 ? 11.828 -1.364 -16.511 1.00 90.31 171 SER A O 1
ATOM 1399 N N . PRO A 1 172 ? 11.811 0.897 -16.357 1.00 89.81 172 PRO A N 1
ATOM 1400 C CA . PRO A 1 172 ? 11.076 1.135 -17.607 1.00 89.81 172 PRO A CA 1
ATOM 1401 C C . PRO A 1 172 ? 11.693 0.444 -18.826 1.00 89.81 172 PRO A C 1
ATOM 1403 O O . PRO A 1 172 ? 10.998 -0.197 -19.610 1.00 89.81 172 PRO A O 1
ATOM 1406 N N . LEU A 1 173 ? 13.023 0.465 -18.938 1.00 89.00 173 LEU A N 1
ATOM 1407 C CA . LEU A 1 173 ? 13.739 -0.159 -20.054 1.00 89.00 173 LEU A CA 1
ATOM 1408 C C . LEU A 1 173 ? 13.570 -1.685 -20.100 1.00 89.00 173 LEU A C 1
ATOM 1410 O O . LEU A 1 173 ? 13.511 -2.281 -21.174 1.00 89.00 173 LEU A O 1
ATOM 1414 N N . LYS A 1 174 ? 13.531 -2.337 -18.933 1.00 90.88 174 LYS A N 1
ATOM 1415 C CA . LYS A 1 174 ? 13.320 -3.789 -18.863 1.00 90.88 174 LYS A CA 1
ATOM 1416 C C . LYS A 1 174 ? 11.888 -4.132 -19.242 1.00 90.88 174 LYS A C 1
ATOM 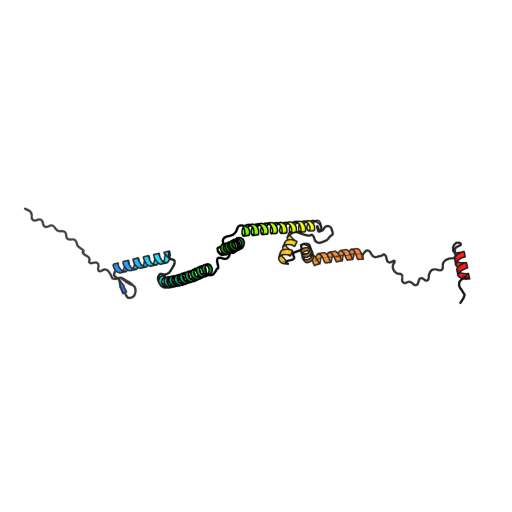1418 O O . LYS A 1 174 ? 11.697 -5.061 -20.011 1.00 90.88 174 LYS A O 1
ATOM 1423 N N . ALA A 1 175 ? 10.923 -3.349 -18.763 1.00 91.62 175 ALA A N 1
ATOM 1424 C CA . ALA A 1 175 ? 9.522 -3.522 -19.120 1.00 91.62 175 ALA A CA 1
ATOM 1425 C C . ALA A 1 175 ? 9.280 -3.312 -20.623 1.00 91.62 175 ALA A C 1
ATOM 1427 O O . ALA A 1 175 ? 8.537 -4.075 -21.228 1.00 91.62 175 ALA A O 1
ATOM 1428 N N . TRP A 1 176 ? 9.960 -2.350 -21.253 1.00 92.00 176 TRP A N 1
ATOM 1429 C CA . TRP A 1 176 ? 9.907 -2.171 -22.706 1.00 92.00 176 TRP A CA 1
ATOM 1430 C C . TRP A 1 176 ? 10.491 -3.358 -23.474 1.00 92.00 176 TRP A C 1
ATOM 1432 O O . TRP A 1 176 ? 9.873 -3.833 -24.424 1.00 92.00 176 TRP A O 1
ATOM 1442 N N . LYS A 1 177 ? 11.645 -3.881 -23.046 1.00 91.00 177 LYS A N 1
ATOM 1443 C CA . LYS A 1 177 ? 12.248 -5.068 -23.672 1.00 91.00 177 LYS A CA 1
ATOM 1444 C C . LYS A 1 177 ? 11.375 -6.306 -23.538 1.00 91.00 177 LYS A C 1
ATOM 1446 O O . LYS A 1 177 ? 11.274 -7.048 -24.498 1.00 91.00 177 LYS A O 1
ATOM 1451 N N . ASP A 1 178 ? 10.778 -6.500 -22.370 1.00 93.31 178 ASP A N 1
ATOM 1452 C CA . ASP A 1 178 ? 9.891 -7.624 -22.076 1.00 93.31 178 ASP A CA 1
ATOM 1453 C C . ASP A 1 178 ? 8.607 -7.545 -22.915 1.00 93.31 178 ASP A C 1
ATOM 1455 O O . ASP A 1 178 ? 8.241 -8.495 -23.599 1.00 93.31 178 ASP A O 1
ATOM 1459 N N . LYS A 1 179 ? 7.976 -6.363 -22.975 1.00 91.06 179 LYS A N 1
ATOM 1460 C CA . LYS A 1 179 ? 6.758 -6.152 -23.768 1.00 91.06 179 LYS A CA 1
ATOM 1461 C C . LYS A 1 179 ? 6.985 -6.320 -25.274 1.00 91.06 179 LYS A C 1
ATOM 1463 O O . LYS A 1 179 ? 6.117 -6.832 -25.978 1.00 91.06 179 LYS A O 1
ATOM 1468 N N . TYR A 1 180 ? 8.125 -5.851 -25.777 1.00 92.06 180 TYR A N 1
ATOM 1469 C CA . TYR A 1 180 ? 8.421 -5.803 -27.209 1.00 92.06 180 TYR A CA 1
ATOM 1470 C C . TYR A 1 180 ? 9.485 -6.810 -27.652 1.00 92.06 180 TYR A C 1
ATOM 1472 O O . TYR A 1 180 ? 10.071 -6.633 -28.720 1.00 92.06 180 TYR A O 1
ATOM 1480 N N . GLU A 1 181 ? 9.729 -7.867 -26.875 1.00 91.81 181 GLU A N 1
ATOM 1481 C CA . GLU A 1 181 ? 10.807 -8.834 -27.114 1.00 91.81 181 GLU A CA 1
ATOM 1482 C C . GLU A 1 181 ? 10.774 -9.391 -28.545 1.00 91.81 181 GLU A C 1
ATOM 1484 O O . GLU A 1 181 ? 11.735 -9.235 -29.301 1.00 91.81 181 GLU A O 1
ATOM 1489 N N . GLU A 1 182 ? 9.618 -9.903 -28.976 1.00 90.62 182 GLU A N 1
ATOM 1490 C CA . GLU A 1 182 ? 9.442 -10.464 -30.321 1.00 90.62 182 GLU A CA 1
ATOM 1491 C C . GLU A 1 182 ? 9.693 -9.444 -31.442 1.00 90.62 182 GLU A C 1
ATOM 1493 O O . GLU A 1 182 ? 10.187 -9.785 -32.519 1.00 90.62 182 GLU A O 1
ATOM 1498 N N . GLN A 1 183 ? 9.324 -8.181 -31.223 1.00 88.12 183 GLN A N 1
ATOM 1499 C CA . GLN A 1 183 ? 9.475 -7.127 -32.227 1.00 88.12 183 GLN A CA 1
ATOM 1500 C C . GLN A 1 183 ? 10.924 -6.644 -32.303 1.00 88.12 183 GLN A C 1
ATOM 1502 O O . GLN A 1 183 ? 11.442 -6.388 -33.390 1.00 88.12 183 GLN A O 1
ATOM 1507 N N . ILE A 1 184 ? 11.591 -6.554 -31.151 1.00 88.81 184 ILE A N 1
ATOM 1508 C CA . ILE A 1 184 ? 13.017 -6.252 -31.054 1.00 88.81 184 ILE A CA 1
ATOM 1509 C C . ILE A 1 184 ? 13.824 -7.350 -31.747 1.00 88.81 184 ILE A C 1
ATOM 1511 O O . ILE A 1 184 ? 14.767 -7.036 -32.473 1.00 88.81 184 ILE A O 1
ATOM 1515 N N . ASP A 1 185 ? 13.463 -8.616 -31.560 1.00 90.31 185 ASP A N 1
ATOM 1516 C CA . ASP A 1 185 ? 14.176 -9.730 -32.176 1.00 90.31 185 ASP A CA 1
ATOM 1517 C C . ASP A 1 185 ? 13.968 -9.784 -33.690 1.00 90.31 185 ASP A C 1
ATOM 1519 O O . ASP A 1 185 ? 14.955 -9.875 -34.418 1.00 90.31 185 ASP A O 1
ATOM 1523 N N . LYS A 1 186 ? 12.744 -9.563 -34.187 1.00 89.75 186 LYS A N 1
ATOM 1524 C CA . LYS A 1 186 ? 12.498 -9.380 -35.631 1.00 89.75 186 LYS A CA 1
ATOM 1525 C C . LYS A 1 186 ? 13.308 -8.222 -36.212 1.00 89.75 186 LYS A C 1
ATOM 1527 O O . LYS A 1 186 ? 13.936 -8.366 -37.257 1.00 89.75 186 LYS A O 1
ATOM 1532 N N . TRP A 1 187 ? 13.363 -7.085 -35.517 1.00 89.81 187 TRP A N 1
ATOM 1533 C CA . TRP A 1 187 ? 14.186 -5.955 -35.947 1.00 89.81 187 TRP A CA 1
ATOM 1534 C C . TRP A 1 187 ? 15.679 -6.312 -35.973 1.00 89.81 187 TRP A C 1
ATOM 1536 O O . TRP A 1 187 ? 16.369 -5.975 -36.936 1.00 89.81 187 TRP A O 1
ATOM 1546 N N . LYS A 1 188 ? 16.198 -7.022 -34.962 1.00 88.25 188 LYS A N 1
ATOM 1547 C CA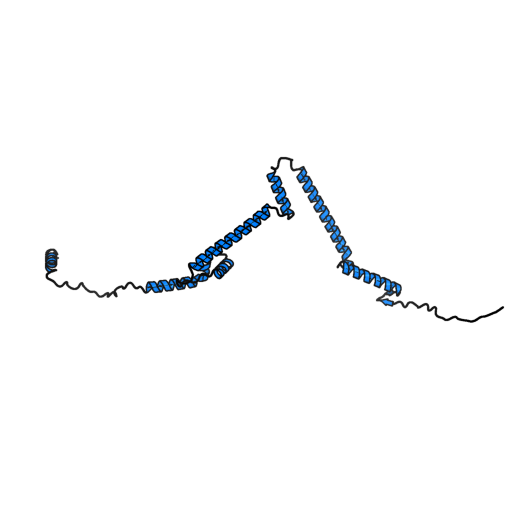 . LYS A 1 188 ? 17.592 -7.497 -34.961 1.00 88.25 188 LYS A CA 1
ATOM 1548 C C . LYS A 1 188 ? 17.851 -8.446 -36.125 1.00 88.25 188 LYS A C 1
ATOM 1550 O O . LYS A 1 188 ? 18.886 -8.308 -36.769 1.00 88.25 188 LYS A O 1
ATOM 1555 N N . GLU A 1 189 ? 16.944 -9.379 -36.402 1.00 88.69 189 GLU A N 1
ATOM 1556 C CA . GLU A 1 189 ? 17.041 -10.300 -37.538 1.00 88.69 189 GLU A CA 1
ATOM 1557 C C . GLU A 1 189 ? 17.059 -9.549 -38.872 1.00 88.69 189 GLU A C 1
ATOM 1559 O O . GLU A 1 189 ? 17.910 -9.836 -39.714 1.00 88.69 189 GLU A O 1
ATOM 1564 N N . ASP A 1 190 ? 16.215 -8.530 -39.035 1.00 86.44 190 ASP A N 1
ATOM 1565 C CA . ASP A 1 190 ? 16.190 -7.676 -40.224 1.00 86.44 190 ASP A CA 1
ATOM 1566 C C . ASP A 1 190 ? 17.481 -6.866 -40.384 1.00 86.44 190 ASP A C 1
ATOM 1568 O O . ASP A 1 190 ? 18.020 -6.756 -41.490 1.00 86.44 190 ASP A O 1
ATOM 1572 N N . GLN A 1 191 ? 18.023 -6.317 -39.293 1.00 85.69 191 GLN A N 1
ATOM 1573 C CA . GLN A 1 191 ? 19.321 -5.634 -39.310 1.00 85.69 191 GLN A CA 1
ATOM 1574 C C . GLN A 1 191 ? 20.455 -6.607 -39.639 1.00 85.69 191 GLN A C 1
ATOM 1576 O O . GLN A 1 191 ? 21.327 -6.291 -40.450 1.00 85.69 191 GLN A O 1
ATOM 1581 N N . LEU A 1 192 ? 20.420 -7.819 -39.081 1.00 83.44 192 LEU A N 1
ATOM 1582 C CA . LEU A 1 192 ? 21.382 -8.871 -39.389 1.00 83.44 192 LEU A CA 1
ATOM 1583 C C . LEU A 1 192 ? 21.259 -9.320 -40.851 1.00 83.44 192 LEU A C 1
ATOM 1585 O O . LEU A 1 192 ? 22.268 -9.584 -41.496 1.00 83.44 192 LEU A O 1
ATOM 1589 N N . GLY A 1 193 ? 20.043 -9.384 -41.395 1.00 80.94 193 GLY A N 1
ATOM 1590 C CA . GLY A 1 193 ? 19.764 -9.693 -42.795 1.00 80.94 193 GLY A CA 1
ATOM 1591 C C . GLY A 1 193 ? 20.271 -8.609 -43.746 1.00 80.94 193 GLY A C 1
ATOM 1592 O O . GLY A 1 193 ? 20.860 -8.926 -44.781 1.00 80.94 193 GLY A O 1
ATOM 1593 N N . LYS A 1 194 ? 20.120 -7.330 -43.377 1.00 79.50 194 LYS A N 1
ATOM 1594 C CA . LYS A 1 194 ? 20.720 -6.192 -44.095 1.00 79.50 194 LYS A CA 1
ATOM 1595 C C . LYS A 1 194 ? 22.249 -6.246 -44.044 1.00 79.50 194 LYS A C 1
ATOM 1597 O O . LYS A 1 194 ? 22.889 -6.104 -45.083 1.00 79.50 194 LYS A O 1
ATOM 1602 N N . ALA A 1 195 ? 22.832 -6.529 -42.879 1.00 71.94 195 ALA A N 1
ATOM 1603 C CA . ALA A 1 195 ? 24.279 -6.654 -42.708 1.00 71.94 195 ALA A CA 1
ATOM 1604 C C . ALA A 1 195 ? 24.863 -7.862 -43.467 1.00 71.94 195 ALA A C 1
ATOM 1606 O O . ALA A 1 195 ? 25.885 -7.731 -44.133 1.00 71.94 195 ALA A O 1
ATOM 1607 N N . LYS A 1 196 ? 24.187 -9.021 -43.452 1.00 64.25 196 LYS A N 1
ATOM 1608 C CA . LYS A 1 196 ? 24.593 -10.236 -44.188 1.00 64.25 196 LYS A CA 1
ATOM 1609 C C . LYS A 1 196 ? 24.532 -10.077 -45.712 1.00 64.25 196 LYS A C 1
ATOM 1611 O O . LYS A 1 196 ? 25.225 -10.806 -46.413 1.00 64.25 196 LYS A O 1
ATOM 1616 N N . LYS A 1 197 ? 23.730 -9.139 -46.235 1.00 56.75 197 LYS A N 1
ATOM 1617 C CA . LYS A 1 197 ? 23.698 -8.797 -47.671 1.00 56.75 197 LYS A CA 1
ATOM 1618 C C . LYS A 1 197 ? 24.840 -7.887 -48.113 1.00 56.75 197 LYS A C 1
ATOM 1620 O O . LYS A 1 197 ? 25.086 -7.802 -49.314 1.00 56.75 197 LYS A O 1
ATOM 1625 N N . SER A 1 198 ? 25.581 -7.278 -47.185 1.00 52.72 198 SER A N 1
ATOM 1626 C CA . SER A 1 198 ? 26.929 -6.800 -47.485 1.00 52.72 198 SER A CA 1
ATOM 1627 C C . SER A 1 198 ? 27.841 -8.018 -47.536 1.00 52.72 198 SER A C 1
ATOM 1629 O O . SER A 1 198 ? 28.661 -8.249 -46.648 1.00 52.72 198 SER A O 1
ATOM 1631 N N . GLY A 1 199 ? 27.660 -8.832 -48.576 1.00 55.84 199 GLY A N 1
ATOM 1632 C CA . GLY A 1 199 ? 28.687 -9.767 -48.972 1.00 55.84 199 GLY A CA 1
ATOM 1633 C C . GLY A 1 199 ? 29.979 -8.970 -49.051 1.00 55.84 199 GLY A C 1
ATOM 1634 O O . GLY A 1 199 ? 30.072 -7.986 -49.787 1.00 55.84 199 GLY A O 1
ATOM 1635 N N . LEU A 1 200 ? 30.990 -9.397 -48.298 1.00 55.00 200 LEU A N 1
ATOM 1636 C CA . LEU A 1 200 ? 32.322 -9.364 -48.868 1.00 55.00 200 LEU A CA 1
ATOM 1637 C C . LEU A 1 200 ? 32.132 -9.869 -50.297 1.00 55.00 200 LEU A C 1
ATOM 1639 O O . LEU A 1 200 ? 31.620 -10.975 -50.482 1.00 55.00 200 LEU A O 1
ATOM 1643 N N . TYR A 1 201 ? 32.440 -9.036 -51.289 1.00 52.44 201 TYR A N 1
ATOM 1644 C CA . TYR A 1 201 ? 32.739 -9.533 -52.619 1.00 52.44 201 TYR A CA 1
ATOM 1645 C C . TYR A 1 201 ? 33.948 -10.450 -52.429 1.00 52.44 201 TYR A C 1
ATOM 1647 O O . TYR A 1 201 ? 35.091 -10.050 -52.613 1.00 52.44 201 TYR A O 1
ATOM 1655 N N . THR A 1 202 ? 33.715 -11.671 -51.956 1.00 56.94 202 THR A N 1
ATOM 1656 C CA . THR A 1 202 ? 34.604 -12.761 -52.256 1.00 56.94 202 THR A CA 1
ATOM 1657 C C . THR A 1 202 ? 34.446 -12.883 -53.753 1.00 56.94 202 THR A C 1
ATOM 1659 O O . THR A 1 202 ? 33.387 -13.278 -54.247 1.00 56.94 202 THR A O 1
ATOM 1662 N N . GLU A 1 203 ? 35.466 -12.416 -54.481 1.00 54.50 203 GLU A N 1
ATOM 1663 C CA . GLU A 1 203 ? 35.687 -12.855 -55.849 1.00 54.50 203 GLU A CA 1
ATOM 1664 C C . GLU A 1 203 ? 35.324 -14.330 -55.864 1.00 54.50 203 GLU A C 1
ATOM 1666 O O . GLU A 1 203 ? 35.852 -15.105 -55.062 1.00 54.50 203 GLU A O 1
ATOM 1671 N N . THR A 1 204 ? 34.306 -14.664 -56.654 1.00 48.28 204 THR A N 1
ATOM 1672 C CA . THR A 1 204 ? 33.846 -16.026 -56.877 1.00 48.28 204 THR A CA 1
ATOM 1673 C C . THR A 1 204 ? 35.073 -16.906 -56.943 1.00 48.28 204 THR A C 1
ATOM 1675 O O . THR A 1 204 ? 35.843 -16.804 -57.898 1.00 48.28 204 THR A O 1
ATOM 1678 N N . GLY A 1 205 ? 35.280 -17.683 -55.877 1.00 50.81 205 GLY A N 1
ATOM 1679 C CA . GLY A 1 205 ? 36.392 -18.597 -55.738 1.00 50.81 205 GLY A CA 1
ATOM 1680 C C . GLY A 1 205 ? 36.275 -19.614 -56.850 1.00 50.81 205 GLY A C 1
ATOM 1681 O O . GLY A 1 205 ? 35.632 -20.649 -56.700 1.00 50.81 205 GLY A O 1
ATOM 1682 N N . SER A 1 206 ? 36.876 -19.283 -57.986 1.00 45.94 206 SER A N 1
ATOM 1683 C CA . SER A 1 206 ? 37.280 -20.236 -58.989 1.00 45.94 206 SER A CA 1
ATOM 1684 C C . SER A 1 206 ? 38.349 -21.077 -58.312 1.00 45.94 206 SER A C 1
ATOM 1686 O O . SER A 1 206 ? 39.533 -20.753 -58.338 1.00 45.94 206 SER A O 1
ATOM 1688 N N . SER A 1 207 ? 37.928 -22.164 -57.668 1.00 52.16 207 SER A N 1
ATOM 1689 C CA . SER A 1 207 ? 38.786 -23.310 -57.365 1.00 52.16 207 SER A CA 1
ATOM 1690 C C . SER A 1 207 ? 39.182 -24.025 -58.666 1.00 52.16 207 SER A C 1
ATOM 1692 O O . SER A 1 207 ? 39.031 -25.235 -58.803 1.00 52.16 207 SER A O 1
ATOM 1694 N N . GLY A 1 208 ? 39.646 -23.261 -59.653 1.00 48.91 208 GLY A N 1
ATOM 1695 C CA . GLY A 1 208 ? 40.371 -23.758 -60.802 1.00 48.91 208 GLY A CA 1
ATOM 1696 C C . GLY A 1 208 ? 41.848 -23.737 -60.448 1.00 48.91 208 GLY A C 1
ATOM 1697 O O . GLY A 1 208 ? 42.369 -22.699 -60.050 1.00 48.91 208 GLY A O 1
ATOM 1698 N N . ASN A 1 209 ? 42.512 -24.880 -60.600 1.00 54.97 209 ASN A N 1
ATOM 1699 C CA . ASN A 1 209 ? 43.967 -24.993 -60.644 1.00 54.97 209 ASN A CA 1
ATOM 1700 C C . ASN A 1 209 ? 44.531 -24.103 -61.767 1.00 54.97 209 ASN A C 1
ATOM 1702 O O . ASN A 1 209 ? 44.866 -24.585 -62.848 1.00 54.97 209 ASN A O 1
ATOM 1706 N N . HIS A 1 210 ? 44.624 -22.797 -61.545 1.00 52.91 210 HIS A N 1
ATOM 1707 C CA . HIS A 1 210 ? 45.512 -21.956 -62.321 1.00 52.91 210 HIS A CA 1
ATOM 1708 C C . HIS A 1 210 ? 46.882 -22.041 -61.674 1.00 52.91 210 HIS A C 1
ATOM 1710 O O . HIS A 1 210 ? 47.205 -21.316 -60.736 1.00 52.91 210 HIS A O 1
ATOM 1716 N N . GLU A 1 211 ? 47.682 -22.965 -62.207 1.00 63.84 211 GLU A N 1
ATOM 1717 C CA . GLU A 1 211 ? 49.128 -22.794 -62.211 1.00 63.84 211 GLU A CA 1
ATOM 1718 C C . GLU A 1 211 ? 49.437 -21.334 -62.584 1.00 63.84 211 GLU A C 1
ATOM 1720 O O . GLU A 1 211 ? 48.799 -20.788 -63.499 1.00 63.84 211 GLU A O 1
ATOM 1725 N N . PRO A 1 212 ? 50.354 -20.665 -61.863 1.00 66.56 212 PRO A N 1
ATOM 1726 C CA . PRO A 1 212 ? 50.707 -19.290 -62.168 1.00 66.56 212 PRO A CA 1
ATOM 1727 C C . PRO A 1 212 ? 51.097 -19.205 -63.642 1.00 66.56 212 PRO A C 1
ATOM 1729 O O . PRO A 1 212 ? 51.919 -19.976 -64.137 1.00 66.56 212 PRO A O 1
ATOM 1732 N N . SER A 1 213 ? 50.453 -18.286 -64.360 1.00 68.06 213 SER A N 1
ATOM 1733 C CA . SER A 1 213 ? 50.705 -18.081 -65.783 1.00 68.06 213 SER A CA 1
ATOM 1734 C C . SER A 1 213 ? 52.203 -17.838 -65.989 1.00 68.06 213 SER A C 1
ATOM 1736 O O . SER A 1 213 ? 52.756 -16.998 -65.274 1.00 68.06 213 SER A O 1
ATOM 1738 N N . PRO A 1 214 ? 52.874 -18.523 -66.935 1.00 69.19 214 PRO A N 1
ATOM 1739 C CA . PRO A 1 214 ? 54.304 -18.341 -67.135 1.00 69.19 214 PRO A CA 1
ATOM 1740 C C . PRO A 1 214 ? 54.578 -16.866 -67.424 1.00 69.19 214 PRO A C 1
ATOM 1742 O O . PRO A 1 214 ? 54.041 -16.291 -68.379 1.00 69.19 214 PRO A O 1
ATOM 1745 N N . VAL A 1 215 ? 55.377 -16.238 -66.558 1.00 73.19 215 VAL A N 1
ATOM 1746 C CA . VAL A 1 215 ? 55.737 -14.825 -66.671 1.00 73.19 215 VAL A CA 1
ATOM 1747 C C . VAL A 1 215 ? 56.432 -14.634 -68.016 1.00 73.19 215 VAL A C 1
ATOM 1749 O O . VAL A 1 215 ? 57.501 -15.188 -68.269 1.00 73.19 215 VAL A O 1
ATOM 1752 N N . LYS A 1 216 ? 55.814 -13.864 -68.917 1.00 73.88 216 LYS A N 1
ATOM 1753 C CA . LYS A 1 216 ? 56.428 -13.543 -70.209 1.00 73.88 216 LYS A CA 1
ATOM 1754 C C . LYS A 1 216 ? 57.662 -12.679 -69.956 1.00 73.88 216 LYS A C 1
ATOM 1756 O O . LYS A 1 216 ? 57.553 -11.607 -69.366 1.00 73.88 216 LYS A O 1
ATOM 1761 N N . LEU A 1 217 ? 58.819 -13.138 -70.429 1.00 73.94 217 LEU A N 1
ATOM 1762 C CA . LEU A 1 217 ? 60.080 -12.398 -70.379 1.00 73.94 217 LEU A CA 1
ATOM 1763 C C . LEU A 1 217 ? 59.946 -11.068 -71.136 1.00 73.94 217 LEU A C 1
ATOM 1765 O O . LEU A 1 217 ? 59.936 -11.026 -72.366 1.00 73.94 217 LEU A O 1
ATOM 1769 N N . THR A 1 218 ? 59.844 -9.970 -70.394 1.00 78.56 218 THR A N 1
ATOM 1770 C CA . THR A 1 218 ? 59.982 -8.604 -70.910 1.00 78.56 218 THR A CA 1
ATOM 1771 C C . THR A 1 218 ? 61.379 -8.073 -70.586 1.00 78.56 218 THR A C 1
ATOM 1773 O O . THR A 1 218 ? 62.075 -8.598 -69.718 1.00 78.56 218 THR A O 1
ATOM 1776 N N . LYS A 1 219 ? 61.817 -7.008 -71.275 1.00 73.88 219 LYS A N 1
ATOM 1777 C CA . LYS A 1 219 ? 63.159 -6.419 -71.077 1.00 73.88 219 LYS A CA 1
ATOM 1778 C C . LYS A 1 219 ? 63.428 -5.980 -69.632 1.00 73.88 219 LYS A C 1
ATOM 1780 O O . LYS A 1 219 ? 64.580 -5.964 -69.225 1.00 73.88 219 LYS A O 1
ATOM 1785 N N . SER A 1 220 ? 62.381 -5.646 -68.879 1.00 78.44 220 SER A N 1
ATOM 1786 C CA . SER A 1 220 ? 62.457 -5.275 -67.464 1.00 78.44 220 SER A CA 1
ATOM 1787 C C . SER A 1 220 ? 62.644 -6.470 -66.526 1.00 78.44 220 SER A C 1
ATOM 1789 O O . SER A 1 220 ? 63.176 -6.292 -65.443 1.00 78.44 220 SER A O 1
ATOM 1791 N N . ASN A 1 221 ? 62.246 -7.676 -66.942 1.00 78.56 221 ASN A N 1
ATOM 1792 C CA . ASN A 1 221 ? 62.163 -8.860 -66.075 1.00 78.56 221 ASN A CA 1
ATOM 1793 C C . ASN A 1 221 ? 63.260 -9.887 -66.410 1.00 78.56 221 ASN A C 1
ATOM 1795 O O . ASN A 1 221 ? 63.360 -10.942 -65.789 1.00 78.56 221 ASN A O 1
ATOM 1799 N N . LEU A 1 222 ? 64.050 -9.607 -67.451 1.00 81.06 222 LEU A N 1
ATOM 1800 C CA . LEU A 1 222 ? 65.044 -10.525 -67.993 1.00 81.06 222 LEU A CA 1
ATOM 1801 C C . LEU A 1 222 ? 66.248 -10.682 -67.074 1.00 81.06 222 LEU A C 1
ATOM 1803 O O . LEU A 1 222 ? 66.776 -11.780 -66.976 1.00 81.06 222 LEU A O 1
ATOM 1807 N N . GLN A 1 223 ? 66.669 -9.609 -66.404 1.00 84.19 223 GLN A N 1
ATOM 1808 C CA . GLN A 1 223 ? 67.826 -9.657 -65.516 1.00 84.19 223 GLN A CA 1
ATOM 1809 C C . GLN A 1 223 ? 67.535 -10.535 -64.295 1.00 84.19 223 GLN A C 1
ATOM 1811 O O . GLN A 1 223 ? 68.314 -11.444 -64.021 1.00 84.19 223 GLN A O 1
ATOM 1816 N N . ASP A 1 224 ? 66.369 -10.346 -63.674 1.00 83.44 224 ASP A N 1
ATOM 1817 C CA . ASP A 1 224 ? 65.931 -11.106 -62.501 1.00 83.44 224 ASP A CA 1
ATOM 1818 C C . ASP A 1 224 ? 65.772 -12.598 -62.814 1.00 83.44 224 ASP A C 1
ATOM 1820 O O . ASP A 1 224 ? 66.343 -13.436 -62.112 1.00 83.44 224 ASP A O 1
ATOM 1824 N N . ALA A 1 225 ? 65.114 -12.929 -63.932 1.00 82.44 225 ALA A N 1
ATOM 1825 C CA . ALA A 1 225 ? 64.946 -14.310 -64.386 1.00 82.44 225 ALA A CA 1
ATOM 1826 C C . ALA A 1 225 ? 66.286 -15.013 -64.682 1.00 82.44 225 ALA A C 1
ATOM 1828 O O . ALA A 1 225 ? 66.416 -16.222 -64.489 1.00 82.44 225 ALA A O 1
ATOM 1829 N N . LEU A 1 226 ? 67.300 -14.271 -65.142 1.00 82.81 226 LEU A N 1
ATOM 1830 C CA . LEU A 1 226 ? 68.628 -14.818 -65.435 1.00 82.81 226 LEU A CA 1
ATOM 1831 C C . LEU A 1 226 ? 69.423 -15.082 -64.151 1.00 82.81 226 LEU A C 1
ATOM 1833 O O . LEU A 1 226 ? 70.088 -16.111 -64.045 1.00 82.81 226 LEU A O 1
ATOM 1837 N N . THR A 1 227 ? 69.326 -14.189 -63.162 1.00 83.88 227 THR A N 1
ATOM 1838 C CA . THR A 1 227 ? 69.901 -14.414 -61.826 1.00 83.88 227 THR A CA 1
ATOM 1839 C C . THR A 1 227 ? 69.239 -15.575 -61.099 1.00 83.88 227 THR A C 1
ATOM 1841 O O . THR A 1 227 ? 69.939 -16.366 -60.473 1.00 83.88 227 THR A O 1
ATOM 1844 N N . GLU A 1 228 ? 67.919 -15.718 -61.202 1.00 84.50 228 GLU A N 1
ATOM 1845 C CA . GLU A 1 228 ? 67.193 -16.842 -60.609 1.00 84.50 228 GLU A CA 1
ATOM 1846 C C . GLU A 1 228 ? 67.610 -18.171 -61.257 1.00 84.50 228 GLU A C 1
ATOM 1848 O O . GLU A 1 228 ? 67.966 -19.119 -60.556 1.00 84.50 228 GLU A O 1
ATOM 1853 N N . ALA A 1 229 ? 67.707 -18.219 -62.589 1.00 82.88 229 ALA A N 1
ATOM 1854 C CA . ALA A 1 229 ? 68.160 -19.408 -63.312 1.00 82.88 229 ALA A CA 1
ATOM 1855 C C . ALA A 1 229 ? 69.621 -19.804 -63.015 1.00 82.88 229 ALA A C 1
ATOM 1857 O O . ALA A 1 229 ? 69.958 -20.984 -63.089 1.00 82.88 229 ALA A O 1
ATOM 1858 N N . LEU A 1 230 ? 70.491 -18.841 -62.689 1.00 83.81 230 LEU A N 1
ATOM 1859 C CA . LEU A 1 230 ? 71.886 -19.100 -62.308 1.00 83.81 230 LEU A CA 1
ATOM 1860 C C . LEU A 1 230 ? 72.042 -19.527 -60.843 1.00 83.81 230 LEU A C 1
ATOM 1862 O O . LEU A 1 230 ? 72.951 -20.296 -60.536 1.00 83.81 230 LEU A O 1
ATOM 1866 N N . ASN A 1 231 ? 71.180 -19.032 -59.950 1.00 81.69 231 ASN A N 1
ATOM 1867 C CA . ASN A 1 231 ? 71.250 -19.309 -58.514 1.00 81.69 231 ASN A CA 1
ATOM 1868 C C . ASN A 1 231 ? 70.437 -20.533 -58.082 1.00 81.69 231 ASN A C 1
ATOM 1870 O O . ASN A 1 231 ? 70.625 -21.004 -56.961 1.00 81.69 231 ASN A O 1
ATOM 1874 N N . THR A 1 232 ? 69.547 -21.052 -58.931 1.00 81.69 232 THR A N 1
ATOM 1875 C CA . THR A 1 232 ? 68.797 -22.274 -58.622 1.00 81.69 232 THR A CA 1
ATOM 1876 C C . THR A 1 232 ? 69.717 -23.487 -58.824 1.00 81.69 232 THR A C 1
ATOM 1878 O O . THR A 1 232 ? 70.112 -23.760 -59.962 1.00 81.69 232 THR A O 1
ATOM 1881 N N . PRO A 1 233 ? 70.105 -24.220 -57.762 1.00 67.88 233 PRO A N 1
ATOM 1882 C CA . PRO A 1 233 ? 70.911 -25.424 -57.914 1.00 67.88 233 PRO A CA 1
ATOM 1883 C C . PRO A 1 233 ? 70.102 -26.466 -58.695 1.00 67.88 233 PRO A C 1
ATOM 1885 O O . PRO A 1 233 ? 68.954 -26.745 -58.359 1.00 67.88 233 PRO A O 1
ATOM 1888 N N . ARG A 1 234 ? 70.685 -27.025 -59.761 1.00 64.50 234 ARG A N 1
ATOM 1889 C CA . ARG A 1 234 ? 70.098 -28.184 -60.443 1.00 64.50 234 ARG A CA 1
ATOM 1890 C C . ARG A 1 234 ? 70.157 -29.380 -59.492 1.00 64.50 234 ARG A C 1
ATOM 1892 O O . ARG A 1 234 ? 71.260 -29.822 -59.174 1.00 64.50 234 ARG A O 1
ATOM 1899 N N . GLU A 1 235 ? 68.997 -29.863 -59.058 1.00 52.88 235 GLU A N 1
ATOM 1900 C CA . GLU A 1 235 ? 68.834 -31.242 -58.576 1.00 52.88 235 GLU A CA 1
ATOM 1901 C C . GLU A 1 235 ? 68.937 -32.241 -59.737 1.00 52.88 235 GLU A C 1
ATOM 1903 O O . GLU A 1 235 ? 68.494 -31.901 -60.863 1.00 52.88 235 GLU A O 1
#

Sequence (235 aa):
MTDFFEDKTPESTEEAEVEKIKIGEEEFDPEELSGIIAKGRWANEVETKQNTKLDKLMPEYTKATQRLKDYEEKEKVWNEAQEKKLSETPQNELSEEELVRQTKLQAKKFGLITVDDIDQYVTQRINSVQQANELLEECKGMEKEYGGEDGRPKFETEEILKHMQETGIKSPLKAWKDKYEEQIDKWKEDQLGKAKKSGLYTETGSSGNHEPSPVKLTKSNLQDALTEALNTPRE

pLDDT: mean 77.86, std 14.77, range [35.88, 94.06]